Protein AF-A0A7K0LNZ4-F1 (afdb_monomer_lite)

Sequence (185 aa):
MVDACHPGPSVTVTVVITALAAAAGRSGVGLAVVAAAALTGQLSVGWCNDANDADRDRGASRTGKPTVRGDVTAGFLWRAAIVALAATIALSFLAAGPVGGTAHVVAVLSAWTYNLLLKTTIFSALPYAVSFGLVPAFVTYGLTPPSAPPIWLVVTCALLGVSAHLANAIPDVHSDELVGAGRVV

Secondary structure (DSSP, 8-state):
-GGGS-HHHHHHHHHHHHHHHHHTT--HHHHHHHHHHHHHHHHHHHHHHHHHTHHHHHHTT-TTSHHHHTSS-HHHHHHHHHHHHHHHHHHHHHHHHHHHHHHHHHHHHHHHHIIIIITTSTTTHHHHHHHHHTHHHHHHTTSSS--PPPHHHHHHHHHHHHHHHHHHHHHHHHHHTTTTPPP--

Structure (mmCIF, N/CA/C/O backbone):
data_AF-A0A7K0LNZ4-F1
#
_entry.id   AF-A0A7K0LNZ4-F1
#
loop_
_atom_site.group_PDB
_atom_site.id
_atom_site.type_symbol
_atom_site.label_atom_id
_atom_site.label_alt_id
_atom_site.label_comp_id
_atom_site.label_asym_id
_atom_site.label_entity_id
_atom_site.label_seq_id
_atom_site.pdbx_PDB_ins_code
_atom_site.Cartn_x
_atom_site.Cartn_y
_atom_site.Cartn_z
_atom_site.occupancy
_atom_site.B_iso_or_equiv
_atom_site.auth_seq_id
_atom_site.auth_comp_id
_atom_site.auth_asym_id
_atom_site.auth_atom_id
_atom_site.pdbx_PDB_model_num
ATOM 1 N N . MET A 1 1 ? 0.114 -14.244 13.634 1.00 49.69 1 MET A N 1
ATOM 2 C CA . MET A 1 1 ? 0.594 -13.042 12.903 1.00 49.69 1 MET A CA 1
ATOM 3 C C . MET A 1 1 ? -0.167 -12.820 11.600 1.00 49.69 1 MET A C 1
ATOM 5 O O . MET A 1 1 ? -0.603 -11.698 11.395 1.00 49.69 1 MET A O 1
ATOM 9 N N . VAL A 1 2 ? -0.359 -13.853 10.766 1.00 44.16 2 VAL A N 1
ATOM 10 C CA . VAL A 1 2 ? -1.111 -13.763 9.492 1.00 44.16 2 VAL A CA 1
ATOM 11 C C . VAL A 1 2 ? -2.624 -13.559 9.698 1.00 44.16 2 VAL A C 1
ATOM 13 O O . VAL A 1 2 ? -3.255 -12.831 8.945 1.00 44.16 2 VAL A O 1
ATOM 16 N N . ASP A 1 3 ? -3.205 -14.096 10.773 1.00 36.59 3 ASP A N 1
ATOM 17 C CA . ASP A 1 3 ? -4.634 -13.871 11.071 1.00 36.59 3 ASP A CA 1
ATOM 18 C C . ASP A 1 3 ? -4.944 -12.456 11.596 1.00 36.59 3 ASP A C 1
ATOM 20 O O . ASP A 1 3 ? -6.092 -12.025 11.590 1.00 36.59 3 ASP A O 1
ATOM 24 N N . ALA A 1 4 ? -3.920 -11.715 12.037 1.00 41.12 4 ALA A N 1
ATOM 25 C CA . ALA A 1 4 ? -4.040 -10.358 12.586 1.00 41.12 4 ALA A CA 1
ATOM 26 C C . ALA A 1 4 ? -3.913 -9.260 11.511 1.00 41.12 4 ALA A C 1
ATOM 28 O O . ALA A 1 4 ? -3.632 -8.105 11.814 1.00 41.12 4 ALA A O 1
ATOM 29 N N . CYS A 1 5 ? -4.009 -9.620 10.233 1.00 45.25 5 CYS A N 1
ATOM 30 C CA . CYS A 1 5 ? -3.911 -8.677 9.124 1.00 45.25 5 CYS A CA 1
ATOM 31 C C . CYS A 1 5 ? -4.933 -9.020 8.045 1.00 45.25 5 CYS A C 1
ATOM 33 O O . CYS A 1 5 ? -4.523 -9.286 6.923 1.00 45.25 5 CYS A O 1
ATOM 35 N N . HIS A 1 6 ? -6.233 -9.056 8.396 1.00 53.69 6 HIS A N 1
ATOM 36 C CA . HIS A 1 6 ? -7.373 -9.312 7.489 1.00 53.69 6 HIS A CA 1
ATOM 37 C C . HIS A 1 6 ? -6.928 -10.019 6.194 1.00 53.69 6 HIS A C 1
ATOM 39 O O . HIS A 1 6 ? -6.738 -9.359 5.167 1.00 53.69 6 HIS A O 1
ATOM 45 N N . PRO A 1 7 ? -6.618 -11.326 6.254 1.00 56.59 7 PRO A N 1
ATOM 46 C CA . PRO A 1 7 ? -5.777 -11.966 5.244 1.00 56.59 7 PRO A CA 1
ATOM 47 C C . PRO A 1 7 ? -6.364 -11.869 3.827 1.00 56.59 7 PRO A C 1
ATOM 49 O O . PRO A 1 7 ? -5.611 -11.806 2.861 1.00 56.59 7 PRO A O 1
ATOM 52 N N . GLY A 1 8 ? -7.694 -11.759 3.700 1.00 62.91 8 GLY A N 1
ATOM 53 C CA . GLY A 1 8 ? -8.399 -11.583 2.425 1.00 62.91 8 GLY A CA 1
ATOM 54 C C . GLY A 1 8 ? -7.966 -10.338 1.631 1.00 62.91 8 GLY A C 1
ATOM 55 O O . GLY A 1 8 ? -7.388 -10.498 0.552 1.00 62.91 8 GLY A O 1
ATOM 56 N N . PRO A 1 9 ? -8.208 -9.105 2.123 1.00 71.81 9 PRO A N 1
ATOM 57 C CA . PRO A 1 9 ? -7.757 -7.880 1.454 1.00 71.81 9 PRO A CA 1
ATOM 58 C C . PRO A 1 9 ? -6.249 -7.843 1.171 1.00 71.81 9 PRO A C 1
ATOM 60 O O . PRO A 1 9 ? -5.849 -7.542 0.046 1.00 71.81 9 PRO A O 1
ATOM 63 N N . SER A 1 10 ? -5.422 -8.232 2.149 1.00 76.38 10 SER A N 1
ATOM 64 C CA . SER A 1 10 ? -3.958 -8.219 2.028 1.00 76.38 10 SER A CA 1
ATOM 65 C C . SER A 1 10 ? -3.455 -9.113 0.891 1.00 76.38 10 SER A C 1
ATOM 67 O O . SER A 1 10 ? -2.616 -8.702 0.082 1.00 76.38 10 SER A O 1
ATOM 69 N N . VAL A 1 11 ? -3.991 -10.334 0.791 1.00 78.94 11 VAL A N 1
ATOM 70 C CA . VAL A 1 11 ? -3.670 -11.270 -0.296 1.00 78.94 11 VAL A CA 1
ATOM 71 C C . VAL A 1 11 ? -4.195 -10.741 -1.624 1.00 78.94 11 VAL A C 1
ATOM 73 O O . VAL A 1 11 ? -3.460 -10.739 -2.608 1.00 78.94 11 VAL A O 1
ATOM 76 N N . THR A 1 12 ? -5.428 -10.235 -1.652 1.00 85.56 12 THR A N 1
ATOM 77 C CA . THR A 1 12 ? -6.068 -9.760 -2.886 1.00 85.56 12 THR A CA 1
ATOM 78 C C . THR A 1 12 ? -5.287 -8.612 -3.519 1.00 85.56 12 THR A C 1
ATOM 80 O O . THR A 1 12 ? -4.932 -8.694 -4.692 1.00 85.56 12 THR A O 1
ATOM 83 N N . VAL A 1 13 ? -4.950 -7.569 -2.753 1.00 89.31 13 VAL A N 1
ATOM 84 C CA . VAL A 1 13 ? -4.196 -6.416 -3.274 1.00 89.31 13 VAL A CA 1
ATOM 85 C C . VAL A 1 13 ? -2.805 -6.841 -3.743 1.00 89.31 13 VAL A C 1
ATOM 87 O O . VAL A 1 13 ? -2.375 -6.448 -4.827 1.00 89.31 13 VAL A O 1
ATOM 90 N N . THR A 1 14 ? -2.125 -7.697 -2.977 1.00 92.88 14 THR A N 1
ATOM 91 C CA . THR A 1 14 ? -0.806 -8.228 -3.352 1.00 92.88 14 THR A CA 1
ATOM 92 C C . THR A 1 14 ? -0.870 -8.995 -4.672 1.00 92.88 14 THR A C 1
ATOM 94 O O . THR A 1 14 ? -0.059 -8.754 -5.568 1.00 92.88 14 THR A O 1
ATOM 97 N N . VAL A 1 15 ? -1.851 -9.889 -4.821 1.00 93.56 15 VAL A N 1
ATOM 98 C CA . VAL A 1 15 ? -2.057 -10.679 -6.040 1.00 93.56 15 VAL A CA 1
ATOM 99 C C . VAL A 1 15 ? -2.379 -9.773 -7.221 1.00 93.56 15 VAL A C 1
ATOM 101 O O . VAL A 1 15 ? -1.759 -9.924 -8.268 1.00 93.56 15 VAL A O 1
ATOM 104 N N . VAL A 1 16 ? -3.283 -8.804 -7.061 1.00 93.19 16 VAL A N 1
ATOM 105 C CA . VAL A 1 16 ? -3.671 -7.882 -8.138 1.00 93.19 16 VAL A CA 1
ATOM 106 C C . VAL A 1 16 ? -2.484 -7.037 -8.599 1.00 93.19 16 VAL A C 1
ATOM 108 O O . VAL A 1 16 ? -2.211 -6.993 -9.795 1.00 93.19 16 VAL A O 1
ATOM 111 N N . ILE A 1 17 ? -1.733 -6.415 -7.684 1.00 96.00 17 ILE A N 1
ATOM 112 C CA . ILE A 1 17 ? -0.555 -5.606 -8.044 1.00 96.00 17 ILE A CA 1
ATOM 113 C C . ILE A 1 17 ? 0.501 -6.470 -8.745 1.00 96.00 17 ILE A C 1
ATOM 115 O O . ILE A 1 17 ? 1.061 -6.065 -9.765 1.00 96.00 17 ILE A O 1
ATOM 119 N N . THR A 1 18 ? 0.742 -7.680 -8.236 1.00 96.25 18 THR A N 1
ATOM 120 C CA . THR A 1 18 ? 1.702 -8.617 -8.835 1.00 96.25 18 THR A CA 1
ATOM 121 C C . THR A 1 18 ? 1.244 -9.062 -10.226 1.00 96.25 18 THR A C 1
ATOM 123 O O . THR A 1 18 ? 2.037 -9.056 -11.164 1.00 96.25 18 THR A O 1
ATOM 126 N N . ALA A 1 19 ? -0.037 -9.386 -10.401 1.00 96.00 19 ALA A N 1
ATOM 127 C CA . ALA A 1 19 ? -0.601 -9.780 -11.688 1.00 96.00 19 ALA A CA 1
ATOM 128 C C . ALA A 1 19 ? -0.547 -8.637 -12.711 1.00 96.00 19 ALA A C 1
ATOM 130 O O . ALA A 1 19 ? -0.177 -8.869 -13.859 1.00 96.00 19 ALA A O 1
ATOM 131 N N . LEU A 1 20 ? -0.839 -7.399 -12.298 1.00 94.25 20 LEU A N 1
ATOM 132 C CA . LEU A 1 20 ? -0.706 -6.214 -13.149 1.00 94.25 20 LEU A CA 1
ATOM 133 C C . LEU A 1 20 ? 0.745 -5.995 -13.586 1.00 94.25 20 LEU A C 1
ATOM 135 O O . LEU A 1 20 ? 1.003 -5.741 -14.759 1.00 94.25 20 LEU A O 1
ATOM 139 N N . ALA A 1 21 ? 1.702 -6.138 -12.668 1.00 96.12 21 ALA A N 1
ATOM 140 C CA . ALA A 1 21 ? 3.122 -6.054 -12.989 1.00 96.12 21 ALA A CA 1
ATOM 141 C C . ALA A 1 21 ? 3.569 -7.153 -13.966 1.00 96.12 21 ALA A C 1
ATOM 143 O O . ALA A 1 21 ? 4.316 -6.865 -14.903 1.00 96.12 21 ALA A O 1
ATOM 144 N N . ALA A 1 22 ? 3.092 -8.386 -13.783 1.00 96.62 22 ALA A N 1
ATOM 145 C CA . ALA A 1 22 ? 3.360 -9.492 -14.697 1.00 96.62 22 ALA A CA 1
ATOM 146 C C . ALA A 1 22 ? 2.766 -9.233 -16.090 1.00 96.62 22 ALA A C 1
ATOM 148 O O . ALA A 1 22 ? 3.464 -9.364 -17.094 1.00 96.62 22 ALA A O 1
ATOM 149 N N . ALA A 1 23 ? 1.507 -8.791 -16.154 1.00 94.94 23 ALA A N 1
ATOM 150 C CA . ALA A 1 23 ? 0.826 -8.439 -17.399 1.00 94.94 23 ALA A CA 1
ATOM 151 C C . ALA A 1 23 ? 1.499 -7.263 -18.129 1.00 94.94 23 ALA A C 1
ATOM 153 O O . ALA A 1 23 ? 1.506 -7.223 -19.356 1.00 94.94 23 ALA A O 1
ATOM 154 N N . ALA A 1 24 ? 2.115 -6.338 -17.387 1.00 93.06 24 ALA A N 1
ATOM 155 C CA . ALA A 1 24 ? 2.912 -5.239 -17.930 1.00 93.06 24 ALA A CA 1
ATOM 156 C C . ALA A 1 24 ? 4.325 -5.659 -18.395 1.00 93.06 24 ALA A C 1
ATOM 158 O O . ALA A 1 24 ? 5.095 -4.814 -18.847 1.00 93.06 24 ALA A O 1
ATOM 159 N N . GLY A 1 25 ? 4.683 -6.945 -18.286 1.00 92.56 25 GLY A N 1
ATOM 160 C CA . GLY A 1 25 ? 5.940 -7.503 -18.790 1.00 92.56 25 GLY A CA 1
ATOM 161 C C . GLY A 1 25 ? 7.038 -7.706 -17.742 1.00 92.56 25 GLY A C 1
ATOM 162 O O . GLY A 1 25 ? 8.160 -8.065 -18.104 1.00 92.56 25 GLY A O 1
ATOM 163 N N . ARG A 1 26 ? 6.763 -7.508 -16.442 1.00 93.38 26 ARG A N 1
ATOM 164 C CA . ARG A 1 26 ? 7.743 -7.815 -15.384 1.00 93.38 26 ARG A CA 1
ATOM 165 C C . ARG A 1 26 ? 7.816 -9.318 -15.133 1.00 93.38 26 ARG A C 1
ATOM 167 O O . ARG A 1 26 ? 6.804 -10.009 -15.090 1.00 93.38 26 ARG A O 1
ATOM 174 N N . SER A 1 27 ? 9.021 -9.823 -14.893 1.00 93.81 27 SER A N 1
ATOM 175 C CA . SER A 1 27 ? 9.259 -11.239 -14.601 1.00 93.81 27 SER A CA 1
ATOM 176 C C . SER A 1 27 ? 10.434 -11.432 -13.636 1.00 93.81 27 SER A C 1
ATOM 178 O O . SER A 1 27 ? 11.121 -10.474 -13.262 1.00 93.81 27 SER A O 1
ATOM 180 N N . GLY A 1 28 ? 10.634 -12.676 -13.187 1.00 95.38 28 GLY A N 1
ATOM 181 C CA . GLY A 1 28 ? 11.767 -13.080 -12.353 1.00 95.38 28 GLY A CA 1
ATOM 182 C C . GLY A 1 28 ? 11.902 -12.260 -11.068 1.00 95.38 28 GLY A C 1
ATOM 183 O O . GLY A 1 28 ? 10.926 -12.020 -10.356 1.00 95.38 28 GLY A O 1
ATOM 184 N N . VAL A 1 29 ? 13.127 -11.810 -10.784 1.00 95.06 29 VAL A N 1
ATOM 185 C CA . VAL A 1 29 ? 13.450 -11.039 -9.573 1.00 95.06 29 VAL A CA 1
ATOM 186 C C . VAL A 1 29 ? 12.654 -9.736 -9.505 1.00 95.06 29 VAL A C 1
ATOM 188 O O . VAL A 1 29 ? 12.134 -9.403 -8.446 1.00 95.06 29 VAL A O 1
ATOM 191 N N . GLY A 1 30 ? 12.485 -9.022 -10.622 1.00 94.38 30 GLY A N 1
ATOM 192 C CA . GLY A 1 30 ? 11.741 -7.759 -10.633 1.00 94.38 30 GLY A CA 1
ATOM 193 C C . GLY A 1 30 ? 10.281 -7.931 -10.207 1.00 94.38 30 GLY A C 1
ATOM 194 O O . GLY A 1 30 ? 9.757 -7.115 -9.452 1.00 94.38 30 GLY A O 1
ATOM 195 N N . LEU A 1 31 ? 9.642 -9.023 -10.635 1.00 97.31 31 LEU A N 1
ATOM 196 C CA . LEU A 1 31 ? 8.279 -9.359 -10.222 1.00 97.31 31 LEU A CA 1
ATOM 197 C C . LEU A 1 31 ? 8.214 -9.782 -8.746 1.00 97.31 31 LEU A C 1
ATOM 199 O O . LEU A 1 31 ? 7.310 -9.360 -8.027 1.00 97.31 31 LEU A O 1
ATOM 203 N N . ALA A 1 32 ? 9.195 -10.557 -8.275 1.00 97.88 32 ALA A N 1
ATOM 204 C CA . ALA A 1 32 ? 9.284 -10.963 -6.874 1.00 97.88 32 ALA A CA 1
ATOM 205 C C . ALA A 1 32 ? 9.453 -9.762 -5.926 1.00 97.88 32 ALA A C 1
ATOM 207 O O . ALA A 1 32 ? 8.822 -9.722 -4.873 1.00 97.88 32 ALA A O 1
ATOM 208 N N . VAL A 1 33 ? 10.249 -8.756 -6.309 1.00 98.12 33 VAL A N 1
ATOM 209 C CA . VAL A 1 33 ? 10.422 -7.528 -5.513 1.00 98.12 33 VAL A CA 1
ATOM 210 C C . VAL A 1 33 ? 9.123 -6.713 -5.466 1.00 98.12 33 VAL A C 1
ATOM 212 O O . VAL A 1 33 ? 8.778 -6.203 -4.404 1.00 98.12 33 VAL A O 1
ATOM 215 N N . VAL A 1 34 ? 8.360 -6.636 -6.565 1.00 98.25 34 VAL A N 1
ATOM 216 C CA . VAL A 1 34 ? 7.023 -6.005 -6.568 1.00 98.25 34 VAL A CA 1
ATOM 217 C C . VAL A 1 34 ? 6.069 -6.724 -5.617 1.00 98.25 34 VAL A C 1
ATOM 219 O O . VAL A 1 34 ? 5.419 -6.073 -4.800 1.00 98.25 34 VAL A O 1
ATOM 222 N N . ALA A 1 35 ? 6.009 -8.056 -5.694 1.00 97.81 35 ALA A N 1
ATOM 223 C CA . ALA A 1 35 ? 5.162 -8.859 -4.818 1.00 97.81 35 ALA A CA 1
ATOM 224 C C . ALA A 1 35 ? 5.544 -8.672 -3.343 1.00 97.81 35 ALA A C 1
ATOM 226 O O . ALA A 1 35 ? 4.673 -8.469 -2.500 1.00 97.81 35 ALA A O 1
ATOM 227 N N . ALA A 1 36 ? 6.845 -8.676 -3.038 1.00 98.25 36 ALA A N 1
ATOM 228 C CA . ALA A 1 36 ? 7.351 -8.436 -1.693 1.00 98.25 36 ALA A CA 1
ATOM 229 C C . ALA A 1 36 ? 6.994 -7.030 -1.192 1.00 98.25 36 ALA A C 1
ATOM 231 O O . ALA A 1 36 ? 6.502 -6.907 -0.075 1.00 98.25 36 ALA A O 1
ATOM 232 N N . ALA A 1 37 ? 7.177 -5.991 -2.017 1.00 98.50 37 ALA A N 1
ATOM 233 C CA . ALA A 1 37 ? 6.811 -4.619 -1.669 1.00 98.50 37 ALA A CA 1
ATOM 234 C C . ALA A 1 37 ? 5.314 -4.503 -1.346 1.00 98.50 37 ALA A C 1
ATOM 236 O O . ALA A 1 37 ? 4.948 -3.961 -0.303 1.00 98.50 37 ALA A O 1
ATOM 237 N N . ALA A 1 38 ? 4.452 -5.035 -2.219 1.00 97.81 38 ALA A N 1
ATOM 238 C CA . ALA A 1 38 ? 3.006 -5.018 -2.022 1.00 97.81 38 ALA A CA 1
ATOM 239 C C . ALA A 1 38 ? 2.605 -5.783 -0.751 1.00 97.81 38 ALA A C 1
ATOM 241 O O . ALA A 1 38 ? 1.851 -5.261 0.070 1.00 97.81 38 ALA A O 1
ATOM 242 N N . LEU A 1 39 ? 3.173 -6.976 -0.541 1.00 96.75 39 LEU A N 1
ATOM 243 C CA . LEU A 1 39 ? 2.896 -7.805 0.628 1.00 96.75 39 LEU A CA 1
ATOM 244 C C . LEU A 1 39 ? 3.297 -7.109 1.931 1.00 96.75 39 LEU A C 1
ATOM 246 O O . LEU A 1 39 ? 2.488 -7.035 2.854 1.00 96.75 39 LEU A O 1
ATOM 250 N N . THR A 1 40 ? 4.519 -6.576 2.026 1.00 97.94 40 THR A N 1
ATOM 251 C CA . THR A 1 40 ? 4.955 -5.868 3.238 1.00 97.94 40 THR A CA 1
ATOM 252 C C . THR A 1 40 ? 4.116 -4.616 3.484 1.00 97.94 40 THR A C 1
ATOM 254 O O . THR A 1 40 ? 3.825 -4.305 4.639 1.00 97.94 40 THR A O 1
ATOM 257 N N . GLY A 1 41 ? 3.667 -3.937 2.421 1.00 97.88 41 GLY A N 1
ATOM 258 C CA . GLY A 1 41 ? 2.781 -2.780 2.528 1.00 97.88 41 GLY A CA 1
ATOM 259 C C . GLY A 1 41 ? 1.427 -3.163 3.115 1.00 97.88 41 GLY A C 1
ATOM 260 O O . GLY A 1 41 ? 0.960 -2.531 4.061 1.00 97.88 41 GLY A O 1
ATOM 261 N N . GLN A 1 42 ? 0.831 -4.251 2.624 1.00 96.69 42 GLN A N 1
ATOM 262 C CA . GLN A 1 42 ? -0.435 -4.771 3.140 1.00 96.69 42 GLN A CA 1
ATOM 263 C C . GLN A 1 42 ? -0.319 -5.277 4.583 1.00 96.69 42 GLN A C 1
ATOM 265 O O . GLN A 1 42 ? -1.174 -4.962 5.409 1.00 96.69 42 GLN A O 1
ATOM 270 N N . LEU A 1 43 ? 0.764 -5.983 4.928 1.00 95.19 43 LEU A N 1
ATOM 271 C CA . LEU A 1 43 ? 1.037 -6.390 6.312 1.00 95.19 43 LEU A CA 1
ATOM 272 C C . LEU A 1 43 ? 1.157 -5.177 7.239 1.00 95.19 43 LEU A C 1
ATOM 274 O O . LEU A 1 43 ? 0.573 -5.166 8.321 1.00 95.19 43 LEU A O 1
ATOM 278 N N . SER A 1 44 ? 1.870 -4.139 6.795 1.00 97.75 44 SER A N 1
ATOM 279 C CA . SER A 1 44 ? 2.022 -2.888 7.535 1.00 97.75 44 SER A CA 1
ATOM 280 C C . SER A 1 44 ? 0.674 -2.218 7.811 1.00 97.75 44 SER A C 1
ATOM 282 O O . SER A 1 44 ? 0.358 -1.921 8.963 1.00 97.75 44 SER A O 1
ATOM 284 N N . VAL A 1 45 ? -0.148 -2.036 6.773 1.00 96.19 45 VAL A N 1
ATOM 285 C CA . VAL A 1 45 ? -1.493 -1.450 6.880 1.00 96.19 45 VAL A CA 1
ATOM 286 C C . VAL A 1 45 ? -2.390 -2.297 7.786 1.00 96.19 45 VAL A C 1
ATOM 288 O O . VAL A 1 45 ? -3.047 -1.754 8.673 1.00 96.19 45 VAL A O 1
ATOM 291 N N . GLY A 1 46 ? -2.396 -3.619 7.605 1.00 93.38 46 GLY A N 1
ATOM 292 C CA . GLY A 1 46 ? -3.231 -4.539 8.374 1.00 93.38 46 GLY A CA 1
ATOM 293 C C . GLY A 1 46 ? -2.893 -4.548 9.864 1.00 93.38 46 GLY A C 1
ATOM 294 O O . GLY A 1 46 ? -3.787 -4.399 10.694 1.00 93.38 46 GLY A O 1
ATOM 295 N N . TRP A 1 47 ? -1.608 -4.655 10.216 1.00 95.31 47 TRP A N 1
ATOM 296 C CA . TRP A 1 47 ? -1.178 -4.624 11.617 1.00 95.31 47 TRP A CA 1
ATOM 297 C C . TRP A 1 47 ? -1.375 -3.254 12.263 1.00 95.31 47 TRP A C 1
ATOM 299 O O . TRP A 1 47 ? -1.714 -3.196 13.441 1.00 95.31 47 TRP A O 1
ATOM 309 N N . CYS A 1 48 ? -1.214 -2.163 11.508 1.00 96.12 48 CYS A N 1
ATOM 310 C CA . CYS A 1 48 ? -1.547 -0.819 11.978 1.00 96.12 48 CYS A CA 1
ATOM 311 C C . CYS A 1 48 ? -3.040 -0.709 12.327 1.00 96.12 48 CYS A C 1
ATOM 313 O O . CYS A 1 48 ? -3.382 -0.228 13.407 1.00 96.12 48 CYS A O 1
ATOM 315 N N . ASN A 1 49 ? -3.930 -1.225 11.468 1.00 93.06 49 ASN A N 1
ATOM 316 C CA . ASN A 1 49 ? -5.362 -1.234 11.760 1.00 93.06 49 ASN A CA 1
ATOM 317 C C . ASN A 1 49 ? -5.688 -2.042 13.023 1.00 93.06 49 ASN A C 1
ATOM 319 O O . ASN A 1 49 ? -6.332 -1.523 13.929 1.00 93.06 49 ASN A O 1
ATOM 323 N N . ASP A 1 50 ? -5.226 -3.292 13.098 1.00 91.12 50 ASP A N 1
ATOM 324 C CA . ASP A 1 50 ? -5.538 -4.182 14.223 1.00 91.12 50 ASP A CA 1
ATOM 325 C C . ASP A 1 50 ? -4.918 -3.688 15.545 1.00 91.12 50 ASP A C 1
ATOM 327 O O . ASP A 1 50 ? -5.477 -3.918 16.619 1.00 91.12 50 ASP A O 1
ATOM 331 N N . ALA A 1 51 ? -3.788 -2.974 15.492 1.00 93.38 51 ALA A N 1
ATOM 332 C CA . ALA A 1 51 ? -3.223 -2.302 16.659 1.00 93.38 51 ALA A CA 1
ATOM 333 C C . ALA A 1 51 ? -4.086 -1.115 17.118 1.00 93.38 51 ALA A C 1
ATOM 335 O O . ALA A 1 51 ? -4.307 -0.963 18.319 1.00 93.38 51 ALA A O 1
ATOM 336 N N . ASN A 1 52 ? -4.570 -0.296 16.178 1.00 94.06 52 ASN A N 1
ATOM 337 C CA . ASN A 1 52 ? -5.413 0.869 16.457 1.00 94.06 52 ASN A CA 1
ATOM 338 C C . ASN A 1 52 ? -6.810 0.473 16.969 1.00 94.06 52 ASN A C 1
ATOM 340 O O . ASN A 1 52 ? -7.368 1.143 17.831 1.00 94.06 52 ASN A O 1
ATOM 344 N N . ASP A 1 53 ? -7.356 -0.642 16.478 1.00 90.62 53 ASP A N 1
ATOM 345 C CA . ASP A 1 53 ? -8.682 -1.140 16.861 1.00 90.62 53 ASP A CA 1
ATOM 346 C C . ASP A 1 53 ? -8.689 -2.020 18.114 1.00 90.62 53 ASP A C 1
ATOM 348 O O . ASP A 1 53 ? -9.762 -2.385 18.588 1.00 90.62 53 ASP A O 1
ATOM 352 N N . ALA A 1 54 ? -7.529 -2.339 18.695 1.00 90.12 54 ALA A N 1
ATOM 353 C CA . ALA A 1 54 ? -7.420 -3.341 19.755 1.00 90.12 54 ALA A CA 1
ATOM 354 C C . ALA A 1 54 ? -8.339 -3.082 20.966 1.00 90.12 54 ALA A C 1
ATOM 356 O O . ALA A 1 54 ? -8.956 -4.019 21.472 1.00 90.12 54 ALA A O 1
ATOM 357 N N . ASP A 1 55 ? -8.459 -1.836 21.431 1.00 86.62 55 ASP A N 1
ATOM 358 C CA . ASP A 1 55 ? -9.315 -1.508 22.581 1.00 86.62 55 ASP A CA 1
ATOM 359 C C . ASP A 1 55 ? -10.805 -1.527 22.217 1.00 86.62 55 ASP A C 1
ATOM 361 O O . ASP A 1 55 ? -11.624 -2.052 22.977 1.00 86.62 55 ASP A O 1
ATOM 365 N N . ARG A 1 56 ? -11.155 -1.045 21.017 1.00 85.44 56 ARG A N 1
ATOM 366 C CA . ARG A 1 56 ? -12.523 -1.115 20.482 1.00 85.44 56 ARG A CA 1
ATOM 367 C C . ARG A 1 56 ? -12.969 -2.568 20.300 1.00 85.44 56 ARG A C 1
ATOM 369 O O . ARG A 1 56 ? -14.079 -2.923 20.689 1.00 85.44 56 ARG A O 1
ATOM 376 N N . ASP A 1 57 ? -12.099 -3.411 19.752 1.00 87.25 57 ASP A N 1
ATOM 377 C CA . ASP A 1 57 ? -12.365 -4.829 19.508 1.00 87.25 57 ASP A CA 1
ATOM 378 C C . ASP A 1 57 ? -12.535 -5.619 20.813 1.00 87.25 57 ASP A C 1
ATOM 380 O O . ASP A 1 57 ? -13.384 -6.514 20.882 1.00 87.25 57 ASP A O 1
ATOM 384 N N . ARG A 1 58 ? -11.784 -5.262 21.867 1.00 85.25 58 ARG A N 1
ATOM 385 C CA . ARG A 1 58 ? -11.975 -5.817 23.217 1.00 85.25 58 ARG A CA 1
ATOM 386 C C . ARG A 1 58 ? -13.319 -5.410 23.806 1.00 85.25 58 ARG A C 1
ATOM 388 O O . ARG A 1 58 ? -14.044 -6.278 24.283 1.00 85.25 58 ARG A O 1
ATOM 395 N N . GLY A 1 59 ? -13.673 -4.125 23.730 1.00 85.06 59 GLY A N 1
ATOM 396 C CA . GLY A 1 59 ? -14.969 -3.629 24.205 1.00 85.06 59 GLY A CA 1
ATOM 397 C C . GLY A 1 59 ? -16.159 -4.296 23.504 1.00 85.06 59 GLY A C 1
ATOM 398 O O . GLY A 1 59 ? -17.173 -4.572 24.137 1.00 85.06 59 GLY A O 1
ATOM 399 N N . ALA A 1 60 ? -16.011 -4.632 22.220 1.00 83.88 60 ALA A N 1
ATOM 400 C CA . ALA A 1 60 ? -17.025 -5.316 21.416 1.00 83.88 60 ALA A CA 1
ATOM 401 C C . ALA A 1 60 ? -16.992 -6.858 21.515 1.00 83.88 60 ALA A C 1
ATOM 403 O O . ALA A 1 60 ? -17.711 -7.526 20.776 1.00 83.88 60 ALA A O 1
ATOM 404 N N . SER A 1 61 ? -16.157 -7.444 22.386 1.00 82.25 61 SER A N 1
ATOM 405 C CA . SER A 1 61 ? -16.020 -8.903 22.560 1.00 82.25 61 SER A CA 1
ATOM 406 C C . SER A 1 61 ? -15.780 -9.682 21.255 1.00 82.25 61 SER A C 1
ATOM 408 O O . SER A 1 61 ? -16.295 -10.786 21.070 1.00 82.25 61 SER A O 1
ATOM 410 N N . ARG A 1 62 ? -14.973 -9.137 20.333 1.00 78.62 62 ARG A N 1
ATOM 411 C CA . ARG A 1 62 ? -14.624 -9.790 19.056 1.00 78.62 62 ARG A CA 1
ATOM 412 C C . ARG A 1 62 ? -13.603 -10.915 19.269 1.00 78.62 62 ARG A C 1
ATOM 414 O O . ARG A 1 62 ? -12.460 -10.828 18.829 1.00 78.62 62 ARG A O 1
ATOM 421 N N . THR A 1 63 ? -14.007 -11.990 19.945 1.00 80.56 63 THR A N 1
ATOM 422 C CA . THR A 1 63 ? -13.145 -13.101 20.404 1.00 80.56 63 THR A CA 1
ATOM 423 C C . THR A 1 63 ? -12.401 -13.849 19.291 1.00 80.56 63 THR A C 1
ATOM 425 O O . THR A 1 63 ? -11.445 -14.566 19.573 1.00 80.56 63 THR A O 1
ATOM 428 N N . GLY A 1 64 ? -12.774 -13.657 18.022 1.00 79.31 64 GLY A N 1
ATOM 429 C CA . GLY A 1 64 ? -12.003 -14.140 16.873 1.00 79.31 64 GLY A CA 1
ATOM 430 C C . GLY A 1 64 ? -10.669 -13.408 16.648 1.00 79.31 64 GLY A C 1
ATOM 431 O O . GLY A 1 64 ? -9.796 -13.941 15.967 1.00 79.31 64 GLY A O 1
ATOM 432 N N . LYS A 1 65 ? -10.480 -12.209 17.218 1.00 76.12 65 LYS A N 1
ATOM 433 C CA . LYS A 1 65 ? -9.274 -11.389 17.032 1.00 76.12 65 LYS A CA 1
ATOM 434 C C . LYS A 1 65 ? -8.141 -11.818 17.982 1.00 76.12 65 LYS A C 1
ATOM 436 O O . LYS A 1 65 ? -8.349 -11.850 19.198 1.00 76.12 65 LYS A O 1
ATOM 441 N N . PRO A 1 66 ? -6.907 -12.045 17.485 1.00 77.69 66 PRO A N 1
ATOM 442 C CA . PRO A 1 66 ? -5.760 -12.420 18.326 1.00 77.69 66 PRO A CA 1
ATOM 443 C C . PRO A 1 66 ? -5.442 -11.419 19.451 1.00 77.69 66 PRO A C 1
ATOM 445 O O . PRO A 1 66 ? -4.996 -11.809 20.526 1.00 77.69 66 PRO A O 1
ATOM 448 N N . THR A 1 67 ? -5.701 -10.127 19.230 1.00 80.88 67 THR A N 1
ATOM 449 C CA . THR A 1 67 ? -5.517 -9.050 20.222 1.00 80.88 67 THR A CA 1
ATOM 450 C C . THR A 1 67 ? -6.538 -9.077 21.358 1.00 80.88 67 THR A C 1
ATOM 452 O O . THR A 1 67 ? -6.236 -8.605 22.460 1.00 80.88 67 THR A O 1
ATOM 455 N N . VAL A 1 68 ? -7.730 -9.627 21.099 1.00 79.56 68 VAL A N 1
ATOM 456 C CA . VAL A 1 68 ? -8.804 -9.828 22.082 1.00 79.56 68 VAL A CA 1
ATOM 457 C C . VAL A 1 68 ? -8.556 -11.103 22.884 1.00 79.56 68 VAL A C 1
ATOM 459 O O . VAL A 1 68 ? -8.750 -11.103 24.094 1.00 79.56 68 VAL A O 1
ATOM 462 N N . ARG A 1 69 ? -8.048 -12.164 22.239 1.00 82.50 69 ARG A N 1
ATOM 463 C CA . ARG A 1 69 ? -7.649 -13.414 22.917 1.00 82.50 69 ARG A CA 1
ATOM 464 C C . ARG A 1 69 ? -6.391 -13.279 23.781 1.00 82.50 69 ARG A C 1
ATOM 466 O O . ARG A 1 69 ? -6.155 -14.120 24.638 1.00 82.50 69 ARG A O 1
ATOM 473 N N . GLY A 1 70 ? -5.594 -12.231 23.565 1.00 80.81 70 GLY A N 1
ATOM 474 C CA . GLY A 1 70 ? -4.331 -12.009 24.275 1.00 80.81 70 GLY A CA 1
ATOM 475 C C . GLY A 1 70 ? -3.121 -12.703 23.642 1.00 80.81 70 GLY A C 1
ATOM 476 O O . GLY A 1 70 ? -2.020 -12.587 24.173 1.00 80.81 70 GLY A O 1
ATOM 477 N N . ASP A 1 71 ? -3.291 -13.352 22.486 1.00 85.75 71 ASP A N 1
ATOM 478 C CA . ASP A 1 71 ? -2.219 -14.035 21.747 1.00 85.75 71 ASP A CA 1
ATOM 479 C C . ASP A 1 71 ? -1.116 -13.057 21.299 1.00 85.75 71 ASP A C 1
ATOM 481 O O . ASP A 1 71 ? 0.051 -13.422 21.160 1.00 85.75 71 ASP A O 1
ATOM 485 N N . VAL A 1 72 ? -1.495 -11.802 21.022 1.00 89.44 72 VAL A N 1
ATOM 486 C CA . VAL A 1 72 ? -0.600 -10.734 20.558 1.00 89.44 72 VAL A CA 1
ATOM 487 C C . VAL A 1 72 ? -1.002 -9.399 21.187 1.00 89.44 72 VAL A C 1
ATOM 489 O O . VAL A 1 72 ? -2.182 -9.061 21.267 1.00 89.44 72 VAL A O 1
ATOM 492 N N . THR A 1 73 ? -0.020 -8.595 21.602 1.00 92.12 73 THR A N 1
ATOM 493 C CA . THR A 1 73 ? -0.270 -7.253 22.153 1.00 92.12 73 THR A CA 1
ATOM 494 C C . THR A 1 73 ? -0.370 -6.189 21.055 1.00 92.12 73 THR A C 1
ATOM 496 O O . THR A 1 73 ? 0.319 -6.262 20.037 1.00 92.12 73 THR A O 1
ATOM 499 N N . ALA A 1 74 ? -1.161 -5.136 21.289 1.00 93.06 74 ALA A N 1
ATOM 500 C CA . ALA A 1 74 ? -1.254 -3.992 20.373 1.00 93.06 74 ALA A CA 1
ATOM 501 C C . ALA A 1 74 ? 0.116 -3.325 20.144 1.00 93.06 74 ALA A C 1
ATOM 503 O O . ALA A 1 74 ? 0.477 -2.997 19.018 1.00 93.06 74 ALA A O 1
ATOM 504 N N . GLY A 1 75 ? 0.935 -3.206 21.197 1.00 94.75 75 GLY A N 1
ATOM 505 C CA . GLY A 1 75 ? 2.294 -2.672 21.086 1.00 94.75 75 GLY A CA 1
ATOM 506 C C . GLY A 1 75 ? 3.219 -3.524 20.207 1.00 94.75 75 GLY A C 1
ATOM 507 O O . GLY A 1 75 ? 4.083 -2.980 19.521 1.00 94.75 75 GLY A O 1
ATOM 508 N N . PHE A 1 76 ? 3.045 -4.850 20.191 1.00 95.12 76 PHE A N 1
ATOM 509 C CA . PHE A 1 76 ? 3.764 -5.714 19.253 1.00 95.12 76 PHE A CA 1
ATOM 510 C C . PHE A 1 76 ? 3.318 -5.463 17.809 1.00 95.12 76 PHE A C 1
ATOM 512 O O . PHE A 1 76 ? 4.176 -5.308 16.941 1.00 95.12 76 PHE A O 1
ATOM 519 N N . LEU A 1 77 ? 2.008 -5.366 17.558 1.00 94.81 77 LEU A N 1
ATOM 520 C CA . LEU A 1 77 ? 1.479 -5.081 16.221 1.00 94.81 77 LEU A CA 1
ATOM 521 C C . LEU A 1 77 ? 1.947 -3.723 15.691 1.00 94.81 77 LEU A C 1
ATOM 523 O O . LEU A 1 77 ? 2.360 -3.647 14.540 1.00 94.81 77 LEU A O 1
ATOM 527 N N . TRP A 1 78 ? 1.995 -2.687 16.532 1.00 97.31 78 TRP A N 1
ATOM 528 C CA . TRP A 1 78 ? 2.565 -1.391 16.155 1.00 97.31 78 TRP A CA 1
ATOM 529 C C . TRP A 1 78 ? 4.021 -1.497 15.695 1.00 97.31 78 TRP A C 1
ATOM 531 O O . TRP A 1 78 ? 4.383 -0.979 14.639 1.00 97.31 78 TRP A O 1
ATOM 541 N N . ARG A 1 79 ? 4.863 -2.214 16.451 1.00 97.94 79 ARG A N 1
ATOM 542 C CA . ARG A 1 79 ? 6.263 -2.443 16.061 1.00 97.94 79 ARG A CA 1
ATOM 543 C C . ARG A 1 79 ? 6.362 -3.223 14.753 1.00 97.94 79 ARG A C 1
ATOM 545 O O . ARG A 1 79 ? 7.132 -2.836 13.879 1.00 97.94 79 ARG A O 1
ATOM 552 N N . ALA A 1 80 ? 5.568 -4.280 14.599 1.00 96.44 80 ALA A N 1
ATOM 553 C CA . ALA A 1 80 ? 5.526 -5.069 13.372 1.00 96.44 80 ALA A CA 1
ATOM 554 C C . ALA A 1 80 ? 5.086 -4.219 12.166 1.00 96.44 80 ALA A C 1
ATOM 556 O O . ALA A 1 80 ? 5.710 -4.291 11.108 1.00 96.44 80 ALA A O 1
ATOM 557 N N . ALA A 1 81 ? 4.077 -3.359 12.338 1.00 97.31 81 ALA A N 1
ATOM 558 C CA . ALA A 1 81 ? 3.582 -2.453 11.307 1.00 97.31 81 ALA A CA 1
ATOM 559 C C . ALA A 1 81 ? 4.660 -1.466 10.833 1.00 97.31 81 ALA A C 1
ATOM 561 O O . ALA A 1 81 ? 4.815 -1.266 9.627 1.00 97.31 81 ALA A O 1
ATOM 562 N N . ILE A 1 82 ? 5.435 -0.896 11.763 1.00 98.44 82 ILE A N 1
ATOM 563 C CA . ILE A 1 82 ? 6.537 0.033 11.464 1.00 98.44 82 ILE A CA 1
ATOM 564 C C . ILE A 1 82 ? 7.697 -0.687 10.764 1.00 98.44 82 ILE A C 1
ATOM 566 O O . ILE A 1 82 ? 8.226 -0.181 9.775 1.00 98.44 82 ILE A O 1
ATOM 570 N N . VAL A 1 83 ? 8.080 -1.882 11.226 1.00 98.50 83 VAL A N 1
ATOM 571 C CA . VAL A 1 83 ? 9.133 -2.684 10.574 1.00 98.50 83 VAL A CA 1
ATOM 572 C C . VAL A 1 83 ? 8.721 -3.065 9.150 1.00 98.50 83 VAL A C 1
ATOM 574 O O . VAL A 1 83 ? 9.509 -2.916 8.215 1.00 98.50 83 VAL A O 1
ATOM 577 N N . ALA A 1 84 ? 7.471 -3.490 8.957 1.00 97.94 84 ALA A N 1
ATOM 578 C CA . ALA A 1 84 ? 6.930 -3.774 7.634 1.00 97.94 84 ALA A CA 1
ATOM 579 C C . ALA A 1 84 ? 6.856 -2.519 6.753 1.00 97.94 84 ALA A C 1
ATOM 581 O O . ALA A 1 84 ? 7.139 -2.605 5.559 1.00 97.94 84 ALA A O 1
ATOM 582 N N . LEU A 1 85 ? 6.546 -1.348 7.321 1.00 98.62 85 LEU A N 1
ATOM 583 C CA . LEU A 1 85 ? 6.572 -0.078 6.591 1.00 98.62 85 LEU A CA 1
ATOM 584 C C . LEU A 1 85 ? 7.988 0.242 6.096 1.00 98.62 85 LEU A C 1
ATOM 586 O O . LEU A 1 85 ? 8.166 0.560 4.924 1.00 98.62 85 LEU A O 1
ATOM 590 N N . ALA A 1 86 ? 9.003 0.091 6.951 1.00 98.75 86 ALA A N 1
ATOM 591 C CA . ALA A 1 86 ? 10.399 0.311 6.573 1.00 98.75 86 ALA A CA 1
ATOM 592 C C . ALA A 1 86 ? 10.846 -0.633 5.441 1.00 98.75 86 ALA A C 1
ATOM 594 O O . ALA A 1 86 ? 11.441 -0.185 4.458 1.00 98.75 86 ALA A O 1
ATOM 595 N N . ALA A 1 87 ? 10.495 -1.922 5.531 1.00 98.62 87 ALA A N 1
ATOM 596 C CA . ALA A 1 87 ? 10.745 -2.888 4.460 1.00 98.62 87 ALA A CA 1
ATOM 597 C C . ALA A 1 87 ? 10.020 -2.500 3.161 1.00 98.62 87 ALA A C 1
ATOM 599 O O . ALA A 1 87 ? 10.615 -2.530 2.085 1.00 98.62 87 ALA A O 1
ATOM 600 N N . THR A 1 88 ? 8.762 -2.065 3.267 1.00 98.75 88 THR A N 1
ATOM 601 C CA . THR A 1 88 ? 7.958 -1.603 2.129 1.00 98.75 88 THR A CA 1
ATOM 602 C C . THR A 1 88 ? 8.614 -0.430 1.429 1.00 98.75 88 THR A C 1
ATOM 604 O O . THR A 1 88 ? 8.704 -0.442 0.207 1.00 98.75 88 THR A O 1
ATOM 607 N N . ILE A 1 89 ? 9.112 0.559 2.171 1.00 98.81 89 ILE A N 1
ATOM 608 C CA . ILE A 1 89 ? 9.800 1.722 1.603 1.00 98.81 89 ILE A CA 1
ATOM 609 C C . ILE A 1 89 ? 11.007 1.267 0.773 1.00 98.81 89 ILE A C 1
ATOM 611 O O . ILE A 1 89 ? 11.092 1.593 -0.412 1.00 98.81 89 ILE A O 1
ATOM 615 N N . ALA A 1 90 ? 11.895 0.456 1.355 1.00 98.75 90 ALA A N 1
ATOM 616 C CA . ALA A 1 90 ? 13.083 -0.040 0.662 1.00 98.75 90 ALA A CA 1
ATOM 617 C C . ALA A 1 90 ? 12.727 -0.858 -0.594 1.00 98.75 90 ALA A C 1
ATOM 619 O O . ALA A 1 90 ? 13.259 -0.605 -1.676 1.00 98.75 90 ALA A O 1
ATOM 620 N N . LEU A 1 91 ? 11.784 -1.798 -0.472 1.00 98.75 91 LEU A N 1
ATOM 621 C CA . LEU A 1 91 ? 11.346 -2.652 -1.577 1.00 98.75 91 LEU A CA 1
ATOM 622 C C . LEU A 1 91 ? 10.619 -1.865 -2.673 1.00 98.75 91 LEU A C 1
ATOM 624 O O . LEU A 1 91 ? 10.763 -2.196 -3.844 1.00 98.75 91 LEU A O 1
ATOM 628 N N . SER A 1 92 ? 9.884 -0.804 -2.330 1.00 98.69 92 SER A N 1
ATOM 629 C CA . SER A 1 92 ? 9.186 0.047 -3.305 1.00 98.69 92 SER A CA 1
ATOM 630 C C . SER A 1 92 ? 10.168 0.789 -4.201 1.00 98.69 92 SER A C 1
ATOM 632 O O . SER A 1 92 ? 10.013 0.791 -5.423 1.00 98.69 92 SER A O 1
ATOM 634 N N . PHE A 1 93 ? 11.204 1.387 -3.607 1.00 98.62 93 PHE A N 1
ATOM 635 C CA . PHE A 1 93 ? 12.249 2.073 -4.363 1.00 98.62 93 PHE A CA 1
ATOM 636 C C . PHE A 1 93 ? 13.102 1.098 -5.175 1.00 98.62 93 PHE A C 1
ATOM 638 O O . PHE A 1 93 ? 13.432 1.397 -6.322 1.00 98.62 93 PHE A O 1
ATOM 645 N N . LEU A 1 94 ? 13.393 -0.087 -4.631 1.00 98.00 94 LEU A N 1
ATOM 646 C CA . LEU A 1 94 ? 14.070 -1.147 -5.377 1.00 98.00 94 LEU A CA 1
ATOM 647 C C . LEU A 1 94 ? 13.221 -1.646 -6.558 1.00 98.00 94 LEU A C 1
ATOM 649 O O . LEU A 1 94 ? 13.748 -1.894 -7.639 1.00 98.00 94 LEU A O 1
ATOM 653 N N . ALA A 1 95 ? 11.907 -1.776 -6.369 1.00 97.44 95 ALA A N 1
ATOM 654 C CA . ALA A 1 95 ? 10.989 -2.242 -7.398 1.00 97.44 95 ALA A CA 1
ATOM 655 C C . ALA A 1 95 ? 10.779 -1.213 -8.510 1.00 97.44 95 ALA A C 1
ATOM 657 O O . ALA A 1 95 ? 10.641 -1.605 -9.662 1.00 97.44 95 ALA A O 1
ATOM 658 N N . ALA A 1 96 ? 10.659 0.077 -8.207 1.00 97.38 96 ALA A N 1
ATOM 659 C CA . ALA A 1 96 ? 10.102 1.027 -9.174 1.00 97.38 96 ALA A CA 1
ATOM 660 C C . ALA A 1 96 ? 10.838 2.371 -9.257 1.00 97.38 96 ALA A C 1
ATOM 662 O O . ALA A 1 96 ? 10.313 3.341 -9.811 1.00 97.38 96 ALA A O 1
ATOM 663 N N . GLY A 1 97 ? 12.054 2.436 -8.709 1.00 97.50 97 GLY A N 1
ATOM 664 C CA . GLY A 1 97 ? 12.866 3.646 -8.692 1.00 97.50 97 GLY A CA 1
ATOM 665 C C . GLY A 1 97 ? 12.225 4.784 -7.886 1.00 97.50 97 GLY A C 1
ATOM 666 O O . GLY A 1 97 ? 11.249 4.570 -7.164 1.00 97.50 97 GLY A O 1
ATOM 667 N N . PRO A 1 98 ? 12.754 6.016 -7.994 1.00 98.06 98 PRO A N 1
ATOM 668 C CA . PRO A 1 98 ? 12.295 7.142 -7.182 1.00 98.06 98 PRO A CA 1
ATOM 669 C C . PRO A 1 98 ? 10.818 7.488 -7.390 1.00 98.06 98 PRO A C 1
ATOM 671 O O . PRO A 1 98 ? 10.092 7.677 -6.418 1.00 98.06 98 PRO A O 1
ATOM 674 N N . VAL A 1 99 ? 10.348 7.543 -8.640 1.00 97.94 99 VAL A N 1
ATOM 675 C CA . VAL A 1 99 ? 8.978 7.985 -8.950 1.00 97.94 99 VAL A CA 1
ATOM 676 C C . VAL A 1 99 ? 7.955 6.903 -8.606 1.00 97.94 99 VAL A C 1
ATOM 678 O O . VAL A 1 99 ? 7.041 7.151 -7.820 1.00 97.94 99 VAL A O 1
ATOM 681 N N . GLY A 1 100 ? 8.124 5.686 -9.135 1.00 98.06 100 GLY A N 1
ATOM 682 C CA . GLY A 1 100 ? 7.199 4.585 -8.862 1.00 98.06 100 GLY A CA 1
ATOM 683 C C . GLY A 1 100 ? 7.248 4.130 -7.403 1.00 98.06 100 GLY A C 1
ATOM 684 O O . GLY A 1 100 ? 6.207 3.864 -6.805 1.00 98.06 100 GLY A O 1
ATOM 685 N N . GLY A 1 101 ? 8.438 4.117 -6.793 1.00 98.56 101 GLY A N 1
ATOM 686 C CA . GLY A 1 101 ? 8.602 3.815 -5.372 1.00 98.56 101 GLY A CA 1
ATOM 687 C C . GLY A 1 101 ? 7.887 4.827 -4.478 1.00 98.56 101 GLY A C 1
ATOM 688 O O . GLY A 1 101 ? 7.165 4.426 -3.567 1.00 98.56 101 GLY A O 1
ATOM 689 N N . THR A 1 102 ? 7.994 6.126 -4.789 1.00 98.81 102 THR A N 1
ATOM 690 C CA . THR A 1 102 ? 7.238 7.177 -4.086 1.00 98.81 102 THR A CA 1
ATOM 691 C C . THR A 1 102 ? 5.733 6.961 -4.222 1.00 98.81 102 THR A C 1
ATOM 693 O O . THR A 1 102 ? 5.024 7.059 -3.224 1.00 98.81 102 THR A O 1
ATOM 696 N N . ALA A 1 103 ? 5.238 6.610 -5.415 1.00 98.62 103 ALA A N 1
ATOM 697 C CA . ALA A 1 103 ? 3.816 6.337 -5.621 1.00 98.62 103 ALA A CA 1
ATOM 698 C C . ALA A 1 103 ? 3.305 5.218 -4.696 1.00 98.62 103 ALA A C 1
ATOM 700 O O . ALA A 1 103 ? 2.277 5.384 -4.042 1.00 98.62 103 ALA A O 1
ATOM 701 N N . HIS A 1 104 ? 4.045 4.113 -4.568 1.00 98.69 104 HIS A N 1
ATOM 702 C CA . HIS A 1 104 ? 3.647 3.022 -3.676 1.00 98.69 104 HIS A CA 1
ATOM 703 C C . HIS A 1 104 ? 3.744 3.399 -2.192 1.00 98.69 104 HIS A C 1
ATOM 705 O O . HIS A 1 104 ? 2.832 3.098 -1.424 1.00 98.69 104 HIS A O 1
ATOM 711 N N . VAL A 1 105 ? 4.793 4.118 -1.780 1.00 98.81 105 VAL A N 1
ATOM 712 C CA . VAL A 1 105 ? 4.918 4.602 -0.395 1.00 98.81 105 VAL A CA 1
ATOM 713 C C . VAL A 1 105 ? 3.766 5.542 -0.037 1.00 98.81 105 VAL A C 1
ATOM 715 O O . VAL A 1 105 ? 3.146 5.366 1.009 1.00 98.81 105 VAL A O 1
ATOM 718 N N . VAL A 1 106 ? 3.418 6.491 -0.910 1.00 98.81 106 VAL A N 1
ATOM 719 C CA . VAL A 1 106 ? 2.272 7.391 -0.701 1.00 98.81 106 VAL A CA 1
ATOM 720 C C . VAL A 1 106 ? 0.962 6.605 -0.641 1.00 98.81 106 VAL A C 1
ATOM 722 O O . VAL A 1 106 ? 0.135 6.888 0.223 1.00 98.81 106 VAL A O 1
ATOM 725 N N . ALA A 1 107 ? 0.780 5.584 -1.484 1.00 98.56 107 ALA A N 1
ATOM 726 C CA . ALA A 1 107 ? -0.398 4.720 -1.432 1.00 98.56 107 ALA A CA 1
ATOM 727 C C . ALA A 1 107 ? -0.536 3.999 -0.079 1.00 98.56 107 ALA A C 1
ATOM 729 O O . ALA A 1 107 ? -1.634 3.943 0.478 1.00 98.56 107 ALA A O 1
ATOM 730 N N . VAL A 1 108 ? 0.566 3.486 0.473 1.00 98.56 108 VAL A N 1
ATOM 731 C CA . VAL A 1 108 ? 0.590 2.810 1.782 1.00 98.56 108 VAL A CA 1
ATOM 732 C C . VAL A 1 108 ? 0.348 3.799 2.922 1.00 98.56 108 VAL A C 1
ATOM 734 O O . VAL A 1 108 ? -0.449 3.518 3.814 1.00 98.56 108 VAL A O 1
ATOM 737 N N . LEU A 1 109 ? 0.971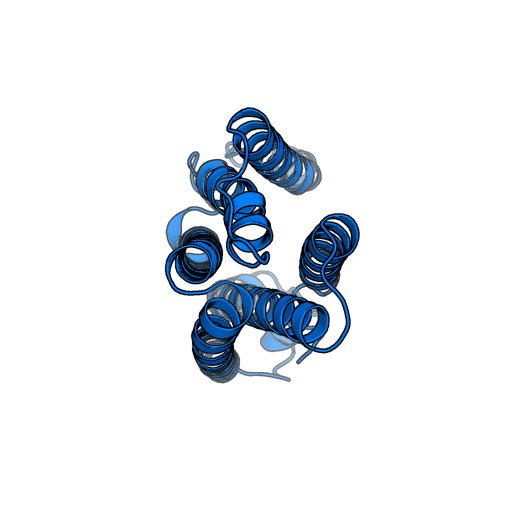 4.980 2.883 1.00 98.56 109 LEU A N 1
ATOM 738 C CA . LEU A 1 109 ? 0.744 6.028 3.881 1.00 98.56 109 LEU A CA 1
ATOM 739 C C . LEU A 1 109 ? -0.694 6.559 3.840 1.00 98.56 109 LEU A C 1
ATOM 741 O O . LEU A 1 109 ? -1.276 6.816 4.888 1.00 98.56 109 LEU A O 1
ATOM 745 N N . SER A 1 110 ? -1.300 6.650 2.655 1.00 98.44 110 SER A N 1
ATOM 746 C CA . SER A 1 110 ? -2.714 6.995 2.507 1.00 98.44 110 SER A CA 1
ATOM 747 C C . SER A 1 110 ? -3.621 5.966 3.195 1.00 98.44 110 SER A C 1
ATOM 749 O O . SER A 1 110 ? -4.520 6.339 3.950 1.00 98.44 110 SER A O 1
ATOM 751 N N . ALA A 1 111 ? -3.325 4.670 3.051 1.00 96.69 111 ALA A N 1
ATOM 752 C CA . ALA A 1 111 ? -4.037 3.610 3.765 1.00 96.69 111 ALA A CA 1
ATOM 753 C C . ALA A 1 111 ? -3.809 3.652 5.293 1.00 96.69 111 ALA A C 1
ATOM 755 O O . ALA A 1 111 ? -4.719 3.360 6.066 1.00 96.69 111 ALA A O 1
ATOM 756 N N . TRP A 1 112 ? -2.634 4.086 5.762 1.00 98.00 112 TRP A N 1
ATOM 757 C CA . TRP A 1 112 ? -2.428 4.391 7.184 1.00 98.00 112 TRP A CA 1
ATOM 758 C C . TRP A 1 112 ? -3.310 5.558 7.647 1.00 98.00 112 TRP A C 1
ATOM 760 O O . TRP A 1 112 ? -3.959 5.462 8.686 1.00 98.00 112 TRP A O 1
ATOM 770 N N . THR A 1 113 ? -3.391 6.641 6.869 1.00 97.69 113 THR A N 1
ATOM 771 C CA . THR A 1 113 ? -4.271 7.782 7.165 1.00 97.69 113 THR A CA 1
ATOM 772 C C . THR A 1 113 ? -5.738 7.355 7.265 1.00 97.69 113 THR A C 1
ATOM 774 O O . THR A 1 113 ? -6.445 7.821 8.161 1.00 97.69 113 THR A O 1
ATOM 777 N N . TYR A 1 114 ? -6.188 6.425 6.415 1.00 95.00 114 TYR A N 1
ATOM 778 C CA . TYR A 1 114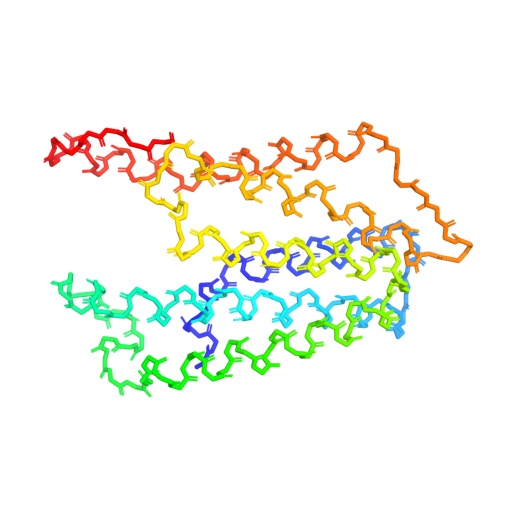 ? -7.509 5.804 6.548 1.00 95.00 114 TYR A CA 1
ATOM 779 C C . TYR A 1 114 ? -7.696 5.169 7.930 1.00 95.00 114 TYR A C 1
ATOM 781 O O . TYR A 1 114 ? -8.598 5.569 8.665 1.00 95.00 114 TYR A O 1
ATOM 789 N N . ASN A 1 115 ? -6.813 4.238 8.305 1.00 94.12 115 ASN A N 1
ATOM 790 C CA . ASN A 1 115 ? -6.935 3.471 9.547 1.00 94.12 115 ASN A CA 1
ATOM 791 C C . ASN A 1 115 ? -6.960 4.349 10.801 1.00 94.12 115 ASN A C 1
ATOM 793 O O . ASN A 1 115 ? -7.674 4.034 11.756 1.00 94.12 115 ASN A O 1
ATOM 797 N N . LEU A 1 116 ? -6.154 5.413 10.802 1.00 95.12 116 LEU A N 1
ATOM 798 C CA . LEU A 1 116 ? -5.900 6.228 11.986 1.00 95.12 116 LEU A CA 1
ATOM 799 C C . LEU A 1 116 ? -6.845 7.416 12.122 1.00 95.12 116 LEU A C 1
ATOM 801 O O . LEU A 1 116 ? -7.143 7.804 13.246 1.00 95.12 116 LEU A O 1
ATOM 805 N N . LEU A 1 117 ? -7.297 7.998 11.007 1.00 94.75 117 LEU A N 1
ATOM 806 C CA . LEU A 1 117 ? -7.980 9.294 11.028 1.00 94.75 117 LEU A CA 1
ATOM 807 C C . LEU A 1 117 ? -9.313 9.295 10.281 1.00 94.75 117 LEU A C 1
ATOM 809 O O . LEU A 1 117 ? -10.267 9.907 10.752 1.00 94.75 117 LEU A O 1
ATOM 813 N N . LEU A 1 118 ? -9.385 8.662 9.107 1.00 91.88 118 LEU A N 1
ATOM 814 C CA . LEU A 1 118 ? -10.479 8.932 8.164 1.00 91.88 118 LEU A CA 1
ATOM 815 C C . LEU A 1 118 ? -11.558 7.851 8.107 1.00 91.88 118 LEU A C 1
ATOM 817 O O . LEU A 1 118 ? -12.638 8.131 7.591 1.00 91.88 118 LEU A O 1
ATOM 821 N N . LYS A 1 119 ? -11.314 6.649 8.642 1.00 87.31 119 LYS A N 1
ATOM 822 C CA . LYS A 1 119 ? -12.229 5.505 8.480 1.00 87.31 119 LYS A CA 1
ATOM 823 C C . LYS A 1 119 ? -13.637 5.698 9.050 1.00 87.31 119 LYS A C 1
ATOM 825 O O . LYS A 1 119 ? -14.540 4.994 8.630 1.00 87.31 119 LYS A O 1
ATOM 830 N N . THR A 1 120 ? -13.835 6.624 9.990 1.00 86.44 120 THR A N 1
ATOM 831 C CA . THR A 1 120 ? -15.152 6.961 10.569 1.00 86.44 120 THR A CA 1
ATOM 832 C C . THR A 1 120 ? -15.659 8.331 10.115 1.00 86.44 120 THR A C 1
ATOM 834 O O . THR A 1 120 ? -16.448 8.966 10.811 1.00 86.44 120 THR A O 1
ATOM 837 N N . THR A 1 121 ? -15.150 8.845 8.997 1.00 88.31 121 THR A N 1
ATOM 838 C CA . THR A 1 121 ? -15.492 10.169 8.463 1.00 88.31 121 THR A CA 1
ATOM 839 C C . THR A 1 121 ? -16.023 10.034 7.044 1.00 88.31 121 THR A C 1
ATOM 841 O O . THR A 1 121 ? -15.699 9.066 6.368 1.00 88.31 121 THR A O 1
ATOM 844 N N . ILE A 1 122 ? -16.732 11.050 6.548 1.00 87.81 122 ILE A N 1
ATOM 845 C CA . ILE A 1 122 ? -17.189 11.121 5.145 1.00 87.81 122 ILE A CA 1
ATOM 846 C C . ILE A 1 122 ? -16.038 11.128 4.115 1.00 87.81 122 ILE A C 1
ATOM 848 O O . ILE A 1 122 ? -16.268 11.077 2.911 1.00 87.81 122 ILE A O 1
ATOM 852 N N . PHE A 1 123 ? -14.786 11.247 4.570 1.00 91.81 123 PHE A N 1
ATOM 853 C CA . PHE A 1 123 ? -13.591 11.211 3.726 1.00 91.81 123 PHE A CA 1
ATOM 854 C C . PHE A 1 123 ? -12.957 9.811 3.649 1.00 91.81 123 PHE A C 1
ATOM 856 O O . PHE A 1 123 ? -11.886 9.661 3.065 1.00 91.81 123 PHE A O 1
ATOM 863 N N . SER A 1 124 ? -13.598 8.787 4.214 1.00 90.56 124 SER A N 1
ATOM 864 C CA . SER A 1 124 ? -13.198 7.370 4.201 1.00 90.56 124 SER A CA 1
ATOM 865 C C . SER A 1 124 ? -12.884 6.825 2.796 1.00 90.56 124 SER A C 1
ATOM 867 O O . SER A 1 124 ? -11.943 6.044 2.633 1.00 90.56 124 SER A O 1
ATOM 869 N N . ALA A 1 125 ? -13.603 7.287 1.769 1.00 92.31 125 ALA A N 1
ATOM 870 C CA . ALA A 1 125 ? -13.398 6.887 0.377 1.00 92.31 125 ALA A CA 1
ATOM 871 C C . ALA A 1 125 ? -12.134 7.490 -0.269 1.00 92.31 125 ALA A C 1
ATOM 873 O O . ALA A 1 125 ? -11.584 6.917 -1.214 1.00 92.31 125 ALA A O 1
ATOM 874 N N . LEU A 1 126 ? -11.652 8.641 0.218 1.00 96.12 126 LEU A N 1
ATOM 875 C CA . LEU A 1 126 ? -10.539 9.368 -0.402 1.00 96.12 126 LEU A CA 1
ATOM 876 C C . LEU A 1 126 ? -9.223 8.567 -0.370 1.00 96.12 126 LEU A C 1
ATOM 878 O O . LEU A 1 126 ? -8.587 8.453 -1.421 1.00 96.12 126 LEU A O 1
ATOM 882 N N . PRO A 1 127 ? -8.816 7.954 0.760 1.00 96.56 127 PRO A N 1
ATOM 883 C CA . PRO A 1 127 ? -7.653 7.077 0.783 1.00 96.56 127 PRO A CA 1
ATOM 884 C C . PRO A 1 127 ? -7.714 5.930 -0.222 1.00 96.56 127 PRO A C 1
ATOM 886 O O . PRO A 1 127 ? -6.715 5.630 -0.862 1.00 96.56 127 PRO A O 1
ATOM 889 N N . TYR A 1 128 ? -8.886 5.325 -0.428 1.00 94.50 128 TYR A N 1
ATOM 890 C CA . TYR A 1 128 ? -9.038 4.255 -1.413 1.00 94.50 128 TYR A CA 1
ATOM 891 C C . TYR A 1 128 ? -8.800 4.755 -2.841 1.00 94.50 128 TYR A C 1
ATOM 893 O O . TYR A 1 128 ? -8.078 4.108 -3.603 1.00 94.50 128 TYR A O 1
ATOM 901 N N . ALA A 1 129 ? -9.351 5.921 -3.192 1.00 97.50 129 ALA A N 1
ATOM 902 C CA . ALA A 1 129 ? -9.115 6.545 -4.491 1.00 97.50 129 ALA A CA 1
ATOM 903 C C . ALA A 1 129 ? -7.620 6.823 -4.722 1.00 97.50 129 ALA A C 1
ATOM 905 O O . ALA A 1 129 ? -7.082 6.495 -5.781 1.00 97.50 129 ALA A O 1
ATOM 906 N N . VAL A 1 130 ? -6.938 7.383 -3.716 1.00 98.31 130 VAL A N 1
ATOM 907 C CA . VAL A 1 130 ? -5.503 7.699 -3.773 1.00 98.31 130 VAL A CA 1
ATOM 908 C C . VAL A 1 130 ? -4.665 6.426 -3.878 1.00 98.31 130 VAL A C 1
ATOM 910 O O . VAL A 1 130 ? -3.865 6.296 -4.804 1.00 98.31 130 VAL A O 1
ATOM 913 N N . SER A 1 131 ? -4.854 5.470 -2.966 1.00 97.62 131 SER A N 1
ATOM 914 C CA . SER A 1 131 ? -4.056 4.245 -2.919 1.00 97.62 131 SER A CA 1
ATOM 915 C C . SER A 1 131 ? -4.179 3.435 -4.208 1.00 97.62 131 SER A C 1
ATOM 917 O O . SER A 1 131 ? -3.161 3.011 -4.751 1.00 97.62 131 SER A O 1
ATOM 919 N N . PHE A 1 132 ? -5.393 3.256 -4.741 1.00 96.62 132 PHE A N 1
ATOM 920 C CA . PHE A 1 132 ? -5.578 2.512 -5.987 1.00 96.62 132 PHE A CA 1
ATOM 921 C C . PHE A 1 132 ? -5.130 3.315 -7.213 1.00 96.62 132 PHE A C 1
ATOM 923 O O . PHE A 1 132 ? -4.497 2.754 -8.106 1.00 96.62 132 PHE A O 1
ATOM 930 N N . GLY A 1 133 ? -5.390 4.625 -7.258 1.00 98.12 133 GLY A N 1
ATOM 931 C CA . GLY A 1 133 ? -4.959 5.491 -8.360 1.00 98.12 133 GLY A CA 1
ATOM 932 C C . GLY A 1 133 ? -3.436 5.547 -8.540 1.00 98.12 133 GLY A C 1
ATOM 933 O O . GLY A 1 133 ? -2.952 5.779 -9.646 1.00 98.12 133 GLY A O 1
ATOM 934 N N . LEU A 1 134 ? -2.666 5.278 -7.483 1.00 98.50 134 LEU A N 1
ATOM 935 C CA . LEU A 1 134 ? -1.202 5.239 -7.523 1.00 98.50 134 LEU A CA 1
ATOM 936 C C . LEU A 1 134 ? -0.618 3.884 -7.963 1.00 98.50 134 LEU A C 1
ATOM 938 O O . LEU A 1 134 ? 0.564 3.824 -8.312 1.00 98.50 134 LEU A O 1
ATOM 942 N N . VAL A 1 135 ? -1.418 2.810 -8.015 1.00 97.50 135 VAL A N 1
ATOM 943 C CA . VAL A 1 135 ? -0.956 1.476 -8.453 1.00 97.50 135 VAL A CA 1
ATOM 944 C C . VAL A 1 135 ? -0.379 1.494 -9.876 1.00 97.50 135 VAL A C 1
ATOM 946 O O . VAL A 1 135 ? 0.722 0.970 -10.059 1.00 97.50 135 VAL A O 1
ATOM 949 N N . PRO A 1 136 ? -1.025 2.119 -10.884 1.00 97.81 136 PRO A N 1
ATOM 950 C CA . PRO A 1 136 ? -0.455 2.207 -12.226 1.00 97.81 136 PRO A CA 1
ATOM 951 C C . PRO A 1 136 ? 0.930 2.853 -12.242 1.00 97.81 136 PRO A C 1
ATOM 953 O O . PRO A 1 136 ? 1.824 2.334 -12.898 1.00 97.81 136 PRO A O 1
ATOM 956 N N . ALA A 1 137 ? 1.141 3.927 -11.474 1.00 98.06 137 ALA A N 1
ATOM 957 C CA . ALA A 1 137 ? 2.437 4.596 -11.397 1.00 98.06 137 ALA A CA 1
ATOM 958 C C . ALA A 1 137 ? 3.509 3.693 -10.769 1.00 98.06 137 ALA A C 1
ATOM 960 O O . ALA A 1 137 ? 4.629 3.632 -11.274 1.00 98.06 137 ALA A O 1
ATOM 961 N N . PHE A 1 138 ? 3.173 2.944 -9.715 1.00 98.38 138 PHE A N 1
ATOM 962 C CA . PHE A 1 138 ? 4.095 1.966 -9.133 1.00 98.38 138 PHE A CA 1
ATOM 963 C C . PHE A 1 138 ? 4.519 0.893 -10.148 1.00 98.38 138 PHE A C 1
ATOM 965 O O . PHE A 1 138 ? 5.691 0.518 -10.213 1.00 98.38 138 PHE A O 1
ATOM 972 N N . VAL A 1 139 ? 3.583 0.428 -10.977 1.00 97.31 139 VAL A N 1
ATOM 973 C CA . VAL A 1 139 ? 3.850 -0.601 -11.986 1.00 97.31 139 VAL A CA 1
ATOM 974 C C . VAL A 1 139 ? 4.654 -0.045 -13.166 1.00 97.31 139 VAL A C 1
ATOM 976 O O . VAL A 1 139 ? 5.717 -0.584 -13.477 1.00 97.31 139 VAL A O 1
ATOM 979 N N . THR A 1 140 ? 4.186 1.023 -13.821 1.00 96.88 140 THR A N 1
ATOM 980 C CA . THR A 1 140 ? 4.725 1.474 -15.118 1.00 96.88 140 THR A CA 1
ATOM 981 C C . THR A 1 140 ? 6.060 2.209 -15.003 1.00 96.88 140 THR A C 1
ATOM 983 O O . THR A 1 140 ? 6.906 2.075 -15.889 1.00 96.88 140 THR A O 1
ATOM 986 N N . TYR A 1 141 ? 6.312 2.923 -13.899 1.00 97.06 141 TYR A N 1
ATOM 987 C CA . TYR A 1 141 ? 7.634 3.511 -13.643 1.00 97.06 141 TYR A CA 1
ATOM 988 C C . TYR A 1 141 ? 8.683 2.469 -13.241 1.00 97.06 141 TYR A C 1
ATOM 990 O O . TYR A 1 141 ? 9.874 2.754 -13.313 1.00 97.06 141 TYR A O 1
ATOM 998 N N . GLY A 1 142 ? 8.266 1.260 -12.856 1.00 92.94 142 GLY A N 1
ATOM 999 C CA . GLY A 1 142 ? 9.173 0.138 -12.618 1.00 92.94 142 GLY A CA 1
ATOM 1000 C C . GLY A 1 142 ? 9.522 -0.684 -13.861 1.00 92.94 142 GLY A C 1
ATOM 1001 O O . GLY A 1 142 ? 10.243 -1.675 -13.741 1.00 92.94 142 GLY A O 1
ATOM 1002 N N . LEU A 1 143 ? 9.010 -0.312 -15.038 1.00 93.75 143 LEU A N 1
ATOM 1003 C CA . LEU A 1 143 ? 9.367 -0.935 -16.313 1.00 93.75 143 LEU A CA 1
ATOM 1004 C C . LEU A 1 143 ? 10.695 -0.391 -16.852 1.00 93.75 143 LEU A C 1
ATOM 1006 O O . LEU A 1 143 ? 11.231 0.608 -16.378 1.00 93.75 143 LEU A O 1
ATOM 1010 N N . THR A 1 144 ? 11.242 -1.066 -17.861 1.00 90.69 144 THR A N 1
ATOM 1011 C CA . THR A 1 144 ? 12.438 -0.620 -18.582 1.00 90.69 144 THR A CA 1
ATOM 1012 C C . THR A 1 144 ? 12.134 -0.588 -20.084 1.00 90.69 144 THR A C 1
ATOM 1014 O O . THR A 1 144 ? 11.971 -1.655 -20.673 1.00 90.69 144 THR A O 1
ATOM 1017 N N . PRO A 1 145 ? 12.047 0.601 -20.711 1.00 92.25 145 PRO A N 1
ATOM 1018 C CA . PRO A 1 145 ? 12.180 1.929 -20.101 1.00 92.25 145 PRO A CA 1
ATOM 1019 C C . PRO A 1 145 ? 10.988 2.298 -19.184 1.00 92.25 145 PRO A C 1
ATOM 1021 O O . PRO A 1 145 ? 9.877 1.807 -19.399 1.00 92.25 145 PRO A O 1
ATOM 1024 N N . PRO A 1 146 ? 11.193 3.164 -18.172 1.00 94.31 146 PRO A N 1
ATOM 1025 C CA . PRO A 1 146 ? 10.116 3.630 -17.302 1.00 94.31 146 PRO A CA 1
ATOM 1026 C C . PRO A 1 146 ? 9.15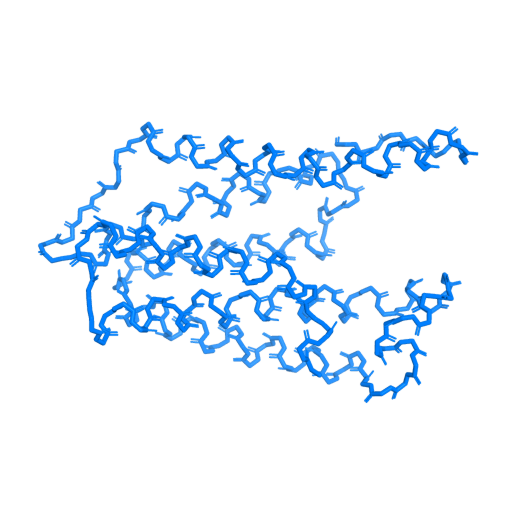3 4.535 -18.074 1.00 94.31 146 PRO A C 1
ATOM 1028 O O . PRO A 1 146 ? 9.574 5.349 -18.898 1.00 94.31 146 PRO A O 1
ATOM 1031 N N . SER A 1 147 ? 7.855 4.429 -17.786 1.00 94.62 147 SER A N 1
ATOM 1032 C CA . SER A 1 147 ? 6.828 5.245 -18.444 1.00 94.62 147 SER A CA 1
ATOM 1033 C C . SER A 1 147 ? 5.751 5.718 -17.471 1.00 94.62 147 SER A C 1
ATOM 1035 O O . SER A 1 147 ? 5.397 5.028 -16.511 1.00 94.62 147 SER A O 1
ATOM 1037 N N . ALA A 1 148 ? 5.227 6.919 -17.724 1.00 96.38 148 ALA A N 1
ATOM 1038 C CA . ALA A 1 148 ? 4.076 7.431 -16.994 1.00 96.38 148 ALA A CA 1
ATOM 1039 C C . ALA A 1 148 ? 2.825 6.611 -17.354 1.00 96.38 148 ALA A C 1
ATOM 1041 O O . ALA A 1 148 ? 2.621 6.317 -18.537 1.00 96.38 148 ALA A O 1
ATOM 1042 N N . PRO A 1 149 ? 1.972 6.256 -16.377 1.00 96.56 149 PRO A N 1
ATOM 1043 C CA . PRO A 1 149 ? 0.727 5.576 -16.685 1.00 96.56 149 PRO A CA 1
ATOM 1044 C C . PRO A 1 149 ? -0.209 6.535 -17.434 1.00 96.56 149 PRO A C 1
ATOM 1046 O O . PRO A 1 149 ? -0.241 7.733 -17.132 1.00 96.56 149 PRO A O 1
ATOM 1049 N N . PRO A 1 150 ? -1.015 6.043 -18.387 1.00 96.38 150 PRO A N 1
ATOM 1050 C CA . PRO A 1 150 ? -2.020 6.882 -19.012 1.00 96.38 150 PRO A CA 1
ATOM 1051 C C . PRO A 1 150 ? -3.064 7.313 -17.972 1.00 96.38 150 PRO A C 1
ATOM 1053 O O . PRO A 1 150 ? -3.488 6.521 -17.128 1.00 96.38 150 PRO A O 1
ATOM 1056 N N . ILE A 1 151 ? -3.510 8.569 -18.047 1.00 97.62 151 ILE A N 1
ATOM 1057 C CA . ILE A 1 151 ? -4.399 9.164 -17.034 1.00 97.62 151 ILE A CA 1
ATOM 1058 C C . ILE A 1 151 ? -5.716 8.396 -16.864 1.00 97.62 151 ILE A C 1
ATOM 1060 O O . ILE A 1 151 ? -6.217 8.269 -15.750 1.00 97.62 151 ILE A O 1
ATOM 1064 N N . TRP A 1 152 ? -6.253 7.820 -17.943 1.00 97.38 152 TRP A N 1
ATOM 1065 C CA . TRP A 1 152 ? -7.485 7.031 -17.876 1.00 97.38 152 TRP A CA 1
ATOM 1066 C C . TRP A 1 152 ? -7.321 5.786 -16.995 1.00 97.38 152 TRP A C 1
ATOM 1068 O O . TRP A 1 152 ? -8.264 5.407 -16.304 1.00 97.38 152 TRP A O 1
ATOM 1078 N N . LEU A 1 153 ? -6.128 5.177 -16.961 1.00 96.19 153 LEU A N 1
ATOM 1079 C CA . LEU A 1 153 ? -5.847 4.009 -16.128 1.00 96.19 153 LEU A CA 1
ATOM 1080 C C . LEU A 1 153 ? -5.759 4.407 -14.650 1.00 96.19 153 LEU A C 1
ATOM 1082 O O . LEU A 1 153 ? -6.327 3.725 -13.803 1.00 96.19 153 LEU A O 1
ATOM 1086 N N . VAL A 1 154 ? -5.127 5.548 -14.353 1.00 98.12 154 VAL A N 1
ATOM 1087 C CA . VAL A 1 154 ? -5.092 6.142 -13.002 1.00 98.12 154 VAL A CA 1
ATOM 1088 C C . VAL A 1 154 ? -6.509 6.398 -12.487 1.00 98.12 154 VAL A C 1
ATOM 1090 O O . VAL A 1 154 ? -6.854 5.956 -11.392 1.00 98.12 154 VAL A O 1
ATOM 1093 N N . VAL A 1 155 ? -7.354 7.049 -13.295 1.00 98.06 155 VAL A N 1
ATOM 1094 C CA . VAL A 1 155 ? -8.757 7.325 -12.945 1.00 98.06 155 VAL A CA 1
ATOM 1095 C C . VAL A 1 155 ? -9.546 6.027 -12.763 1.00 98.06 155 VAL A C 1
ATOM 1097 O O . VAL A 1 155 ? -10.281 5.894 -11.789 1.00 98.06 155 VAL A O 1
ATOM 1100 N N . THR A 1 156 ? -9.362 5.042 -13.647 1.00 97.38 156 THR A N 1
ATOM 1101 C CA . THR A 1 156 ? -10.043 3.740 -13.553 1.00 97.38 156 THR A CA 1
ATOM 1102 C C . THR A 1 156 ? -9.690 3.026 -12.251 1.00 97.38 156 THR A C 1
ATOM 1104 O O . THR A 1 156 ? -10.583 2.585 -11.531 1.00 97.38 156 THR A O 1
ATOM 1107 N N . CYS A 1 157 ? -8.404 2.951 -11.899 1.00 96.69 157 CYS A N 1
ATOM 1108 C CA . CYS A 1 157 ? -7.982 2.342 -10.642 1.00 96.69 157 CYS A CA 1
ATOM 1109 C C . CYS A 1 157 ? -8.515 3.117 -9.429 1.00 96.69 157 CYS A C 1
ATOM 1111 O O . CYS A 1 157 ? -9.011 2.492 -8.497 1.00 96.69 157 CYS A O 1
ATOM 1113 N N . ALA A 1 158 ? -8.499 4.452 -9.451 1.00 97.69 158 ALA A N 1
ATOM 1114 C CA . ALA A 1 158 ? -9.078 5.256 -8.375 1.00 97.69 158 ALA A CA 1
ATOM 1115 C C . ALA A 1 158 ? -10.579 4.965 -8.173 1.00 97.69 158 ALA A C 1
ATOM 1117 O O . ALA A 1 158 ? -11.017 4.745 -7.044 1.00 97.69 158 ALA A O 1
ATOM 1118 N N . LEU A 1 159 ? -11.358 4.880 -9.259 1.00 96.88 159 LEU A N 1
ATOM 1119 C CA . LEU A 1 159 ? -12.783 4.526 -9.214 1.00 96.88 159 LEU A CA 1
ATOM 1120 C C . LEU A 1 159 ? -13.020 3.096 -8.708 1.00 96.88 159 LEU A C 1
ATOM 1122 O O . LEU A 1 159 ? -13.965 2.866 -7.952 1.00 96.88 159 LEU A O 1
ATOM 1126 N N . LEU A 1 160 ? -12.157 2.144 -9.077 1.00 93.75 160 LEU A N 1
ATOM 1127 C CA . LEU A 1 160 ? -12.183 0.787 -8.523 1.00 93.75 160 LEU A CA 1
ATOM 1128 C C . LEU A 1 160 ? -11.908 0.791 -7.016 1.00 93.75 160 LEU A C 1
A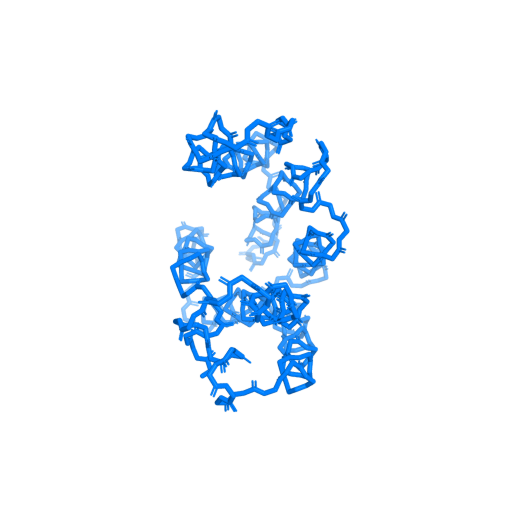TOM 1130 O O . LEU A 1 160 ? -12.588 0.082 -6.282 1.00 93.75 160 LEU A O 1
ATOM 1134 N N . GLY A 1 161 ? -10.970 1.617 -6.547 1.00 93.38 161 GLY A N 1
ATOM 1135 C CA . GLY A 1 161 ? -10.710 1.809 -5.121 1.00 93.38 161 GLY A CA 1
ATOM 1136 C C . GLY A 1 161 ? -11.944 2.318 -4.381 1.00 93.38 161 GLY A C 1
ATOM 1137 O O . GLY A 1 161 ? -12.350 1.726 -3.383 1.00 93.38 161 GLY A O 1
ATOM 1138 N N . VAL A 1 162 ? -12.592 3.366 -4.899 1.00 93.75 162 VAL A N 1
ATOM 1139 C CA . VAL A 1 162 ? -13.844 3.890 -4.323 1.00 93.75 162 VAL A CA 1
ATOM 1140 C C . VAL A 1 162 ? -14.942 2.826 -4.339 1.00 93.75 162 VAL A C 1
ATOM 1142 O O . VAL A 1 162 ? -15.643 2.647 -3.351 1.00 93.75 162 VAL A O 1
ATOM 1145 N N . SER A 1 163 ? -15.062 2.061 -5.423 1.00 90.00 163 SER A N 1
ATOM 1146 C CA . SER A 1 163 ? -16.048 0.981 -5.528 1.00 90.00 163 SER A CA 1
ATOM 1147 C C . SER A 1 163 ? -15.785 -0.135 -4.511 1.00 90.00 163 SER A C 1
ATOM 1149 O O . SER A 1 163 ? -16.725 -0.626 -3.893 1.00 90.00 163 SER A O 1
ATOM 1151 N N . ALA A 1 164 ? -14.520 -0.503 -4.282 1.00 86.75 164 ALA A N 1
ATOM 1152 C CA . ALA A 1 164 ? -14.129 -1.456 -3.246 1.00 86.75 164 ALA A CA 1
ATOM 1153 C C . ALA A 1 164 ? -14.442 -0.927 -1.837 1.00 86.75 164 ALA A C 1
ATOM 1155 O O . ALA A 1 164 ? -14.914 -1.685 -0.994 1.00 86.75 164 ALA A O 1
ATOM 1156 N N . HIS A 1 165 ? -14.236 0.371 -1.590 1.00 88.38 165 HIS A N 1
ATOM 1157 C CA . HIS A 1 165 ? -14.625 1.009 -0.333 1.00 88.38 165 HIS A CA 1
ATOM 1158 C C . HIS A 1 165 ? -16.134 0.905 -0.087 1.00 88.38 165 HIS A C 1
ATOM 1160 O O . HIS A 1 165 ? -16.555 0.422 0.960 1.00 88.38 165 HIS A O 1
ATOM 1166 N N . LEU A 1 166 ? -16.938 1.290 -1.081 1.00 85.88 166 LEU A N 1
ATOM 1167 C CA . LEU A 1 166 ? -18.395 1.214 -0.998 1.00 85.88 166 LEU A CA 1
ATOM 1168 C C . LEU A 1 166 ? -18.867 -0.230 -0.805 1.00 85.88 166 LEU A C 1
ATOM 1170 O O . LEU A 1 166 ? -19.706 -0.487 0.049 1.00 85.88 166 LEU A O 1
ATOM 1174 N N . ALA A 1 167 ? -18.293 -1.186 -1.540 1.00 83.06 167 ALA A N 1
ATOM 1175 C CA . ALA A 1 167 ? -18.620 -2.603 -1.397 1.00 83.06 167 ALA A CA 1
ATOM 1176 C C . ALA A 1 167 ? -18.312 -3.137 0.011 1.00 83.06 167 ALA A C 1
ATOM 1178 O O . ALA A 1 167 ? -19.101 -3.908 0.553 1.00 83.06 167 ALA A O 1
ATOM 1179 N N . ASN A 1 168 ? -17.207 -2.692 0.617 1.00 77.31 168 ASN A N 1
ATOM 1180 C CA . ASN A 1 168 ? -16.859 -3.035 1.996 1.00 77.31 168 ASN A CA 1
ATOM 1181 C C . ASN A 1 168 ? -17.815 -2.405 3.020 1.00 77.31 168 ASN A C 1
ATOM 1183 O O . ASN A 1 168 ? -17.993 -2.982 4.086 1.00 77.31 168 ASN A O 1
ATOM 1187 N N . ALA A 1 169 ? -18.433 -1.263 2.705 1.00 75.25 169 ALA A N 1
ATOM 1188 C CA . ALA A 1 169 ? -19.383 -0.584 3.586 1.00 75.25 169 ALA A CA 1
ATOM 1189 C C . ALA A 1 169 ? -20.805 -1.183 3.534 1.00 75.25 169 ALA A C 1
ATOM 1191 O O . ALA A 1 169 ? -21.551 -1.061 4.500 1.00 75.25 169 ALA A O 1
ATOM 1192 N N . ILE A 1 170 ? -21.201 -1.856 2.442 1.00 71.50 170 ILE A N 1
ATOM 1193 C CA . ILE A 1 170 ? -22.566 -2.402 2.268 1.00 71.50 170 ILE A CA 1
ATOM 1194 C C . ILE A 1 170 ? -23.014 -3.333 3.417 1.00 71.50 170 ILE A C 1
ATOM 1196 O O . ILE A 1 170 ? -24.135 -3.155 3.899 1.00 71.50 170 ILE A O 1
ATOM 1200 N N . PRO A 1 171 ? -22.208 -4.308 3.891 1.00 64.81 171 PRO A N 1
ATOM 1201 C CA . PRO A 1 171 ? -22.608 -5.168 5.009 1.00 64.81 171 PRO A CA 1
ATOM 1202 C C . PRO A 1 171 ? -22.868 -4.395 6.312 1.00 64.81 171 PRO A C 1
ATOM 1204 O O . PRO A 1 171 ? -23.729 -4.787 7.105 1.00 64.81 171 PRO A O 1
ATOM 1207 N N . ASP A 1 172 ? -22.159 -3.283 6.507 1.00 61.81 172 ASP A N 1
ATOM 1208 C CA . ASP A 1 172 ? -22.285 -2.439 7.694 1.00 61.81 172 ASP A CA 1
ATOM 1209 C C . ASP A 1 172 ? -23.552 -1.572 7.629 1.00 61.81 172 ASP A C 1
ATOM 1211 O O . ASP A 1 172 ? -24.205 -1.390 8.651 1.00 61.81 172 ASP A O 1
ATOM 1215 N N . VAL A 1 173 ? -24.007 -1.158 6.436 1.00 59.34 173 VAL A N 1
ATOM 1216 C CA . VAL A 1 173 ? -25.276 -0.414 6.266 1.00 59.34 173 VAL A CA 1
ATOM 1217 C C . VAL A 1 173 ? -26.479 -1.208 6.789 1.00 59.34 173 VAL A C 1
ATOM 1219 O O . VAL A 1 173 ? -27.322 -0.651 7.490 1.00 59.34 173 VAL A O 1
ATOM 1222 N N . HIS A 1 174 ? -26.551 -2.513 6.509 1.00 54.53 174 HIS A N 1
ATOM 1223 C CA . HIS A 1 174 ? -27.630 -3.366 7.031 1.00 54.53 174 HIS A CA 1
ATOM 1224 C C . HIS A 1 174 ? -27.571 -3.536 8.555 1.00 54.53 174 HIS A C 1
ATOM 1226 O O . HIS A 1 174 ? -28.594 -3.774 9.195 1.00 54.53 174 HIS A O 1
ATOM 1232 N N . SER A 1 175 ? -26.375 -3.426 9.134 1.00 55.38 175 SER A N 1
ATOM 1233 C CA . SER A 1 175 ? -26.161 -3.533 10.575 1.00 55.38 175 SER A CA 1
ATOM 1234 C C . SER A 1 175 ? -26.493 -2.213 11.280 1.00 55.38 175 SER A C 1
ATOM 1236 O O . SER A 1 175 ? -27.128 -2.236 12.329 1.00 55.38 175 SER A O 1
ATOM 1238 N N . ASP A 1 176 ? -26.154 -1.069 10.680 1.00 53.12 176 ASP A N 1
ATOM 1239 C CA . ASP A 1 176 ? -26.387 0.274 11.228 1.00 53.12 176 ASP A CA 1
ATOM 1240 C C . ASP A 1 176 ? -27.868 0.688 11.196 1.00 53.12 176 ASP A C 1
ATOM 1242 O O . ASP A 1 176 ? -28.345 1.357 12.120 1.00 53.12 176 ASP A O 1
ATOM 1246 N N . GLU A 1 177 ? -28.635 0.224 10.201 1.00 55.41 177 GLU A N 1
ATOM 1247 C CA . GLU A 1 177 ? -30.094 0.416 10.153 1.00 55.41 177 GLU A CA 1
ATOM 1248 C C . GLU A 1 177 ? -30.820 -0.253 11.334 1.00 55.41 177 GLU A C 1
ATOM 1250 O O . GLU A 1 177 ? -31.873 0.225 11.758 1.00 55.41 177 GLU A O 1
ATOM 1255 N N . LEU A 1 178 ? -30.236 -1.300 11.927 1.00 51.31 178 LEU A N 1
ATOM 1256 C CA . LEU A 1 178 ? -30.793 -1.992 13.093 1.00 51.31 178 LEU A CA 1
ATOM 1257 C C . LEU A 1 178 ? -30.498 -1.284 14.426 1.00 51.31 178 LEU A C 1
ATOM 1259 O O . LEU A 1 178 ? -31.196 -1.544 15.406 1.00 51.31 178 LEU A O 1
ATOM 1263 N N . VAL A 1 179 ? -29.494 -0.397 14.487 1.00 48.53 179 VAL A N 1
ATOM 1264 C CA . VAL A 1 179 ? -29.063 0.268 15.738 1.00 48.53 179 VAL A CA 1
ATOM 1265 C C . VAL A 1 179 ? -29.271 1.788 15.731 1.00 48.53 179 VAL A C 1
ATOM 1267 O O . VAL A 1 179 ? -28.980 2.451 16.725 1.00 48.53 179 VAL A O 1
ATOM 1270 N N . GLY A 1 180 ? -29.796 2.359 14.642 1.00 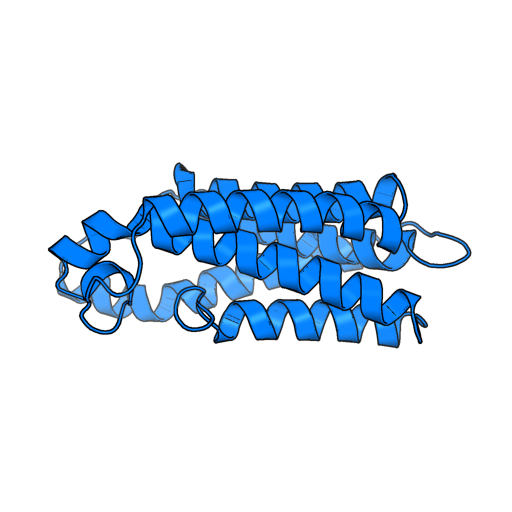42.25 180 GLY A N 1
ATOM 1271 C CA . GLY A 1 180 ? -30.127 3.786 14.549 1.00 42.25 180 GLY A CA 1
ATOM 1272 C C . GLY A 1 180 ? -28.912 4.723 14.521 1.00 42.25 180 GLY A C 1
ATOM 1273 O O . GLY A 1 180 ? -29.059 5.920 14.775 1.00 42.25 180 GLY A O 1
ATOM 1274 N N . ALA A 1 181 ? -27.716 4.204 14.230 1.00 49.69 181 ALA A N 1
ATOM 1275 C CA . ALA A 1 181 ? -26.506 5.009 14.104 1.00 49.69 181 ALA A CA 1
ATOM 1276 C C . ALA A 1 181 ? -26.499 5.727 12.741 1.00 49.69 181 ALA A C 1
ATOM 1278 O O . ALA A 1 181 ? -26.738 5.123 11.697 1.00 49.69 181 ALA A O 1
ATOM 1279 N N . GLY A 1 182 ? -26.273 7.043 12.749 1.00 43.53 182 GLY A N 1
ATOM 1280 C CA . GLY A 1 182 ? -26.248 7.864 11.539 1.00 43.53 182 GLY A CA 1
ATOM 1281 C C . GLY A 1 182 ? -25.186 7.396 10.541 1.00 43.53 182 GLY A C 1
ATOM 1282 O O . GLY A 1 182 ? -24.032 7.188 10.905 1.00 43.53 182 GLY A O 1
ATOM 1283 N N . ARG A 1 183 ? -25.609 7.262 9.279 1.00 48.00 183 ARG A N 1
ATOM 1284 C CA . ARG A 1 183 ? -24.812 6.794 8.138 1.00 48.00 183 ARG A CA 1
ATOM 1285 C C . ARG A 1 183 ? -23.519 7.597 7.984 1.00 48.00 183 ARG A C 1
ATOM 1287 O O . ARG A 1 183 ? -23.572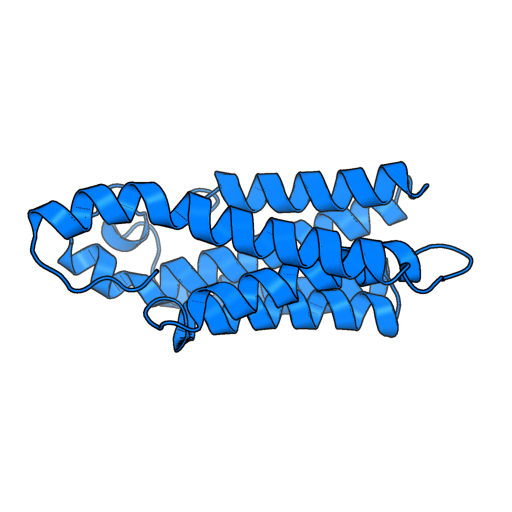 8.815 7.825 1.00 48.00 183 ARG A O 1
ATOM 1294 N N . VAL A 1 184 ? -22.386 6.906 7.918 1.00 48.75 184 VAL A N 1
ATOM 1295 C CA . VAL A 1 184 ? -21.157 7.448 7.328 1.00 48.75 184 VAL A CA 1
ATOM 1296 C C . VAL A 1 184 ? -20.640 6.410 6.340 1.00 48.75 184 VAL A C 1
ATOM 1298 O O . VAL A 1 184 ? -19.808 5.573 6.677 1.00 48.75 184 VAL A O 1
ATOM 1301 N N . VAL A 1 185 ? -21.228 6.439 5.142 1.00 50.16 185 VAL A N 1
ATOM 1302 C CA . VAL A 1 185 ? -20.615 5.859 3.941 1.00 50.16 185 VAL A CA 1
ATOM 1303 C C . VAL A 1 185 ? -19.680 6.910 3.364 1.00 50.16 185 VAL A C 1
ATOM 1305 O O . VAL A 1 185 ? -20.141 8.071 3.250 1.00 50.16 185 VAL A O 1
#

pLDDT: mean 88.07, std 15.32, range [36.59, 98.81]

Radius of gyration: 17.06 Å; chains: 1; bounding box: 45×25×44 Å

Foldseek 3Di:
DCLQQVVVVLVVQLVVLLVVLVVVPDDDPLSVLSSLLSNLLSLLLSLLLSLLCLVVCCVVVVVSHCSNVVVDPSVRSNVSSVVSLVSNLVSLCVNQNDFLSVLQNVLSVLSSCLSNPPVQHLCNLVSLLSNQLSSQSSRQSSDVVRDDGDNVNSNVRSVVSSVVSVVVCVVVVVVCVVVVDDDRD